Protein AF-A0A106EQP1-F1 (afdb_monomer_lite)

Radius of gyration: 44.74 Å; chains: 1; bounding box: 113×114×129 Å

Secondary structure (DSSP, 8-state):
---------------HHHHHHHHHHHHHHHHHHHHHHHHHHHHHHHHHHHHHHHHHHHHHHHHHHHHHHHHHHHHHHHHHHHSHHHHHHHHHHHHHHHHHHHHHHHHHHHHHHHHHHHHHHHHHTT-TTTHHHHHHHHHHHHHHHHHHHHHHHHHHHHHHHHHHHHHHHHHHHHHHHHHHHHHHHTTPPPP-HHHHHHHHTTHHHHHHHHHHHHHHHHHHHH--HHHHHHHHHHHHTS-------------------

Organism: Burkholderia cepacia (NCBI:txid292)

Foldseek 3Di:
DDDDDDDDDDDDDDDPDVVVVVVVVVVVVCVVVVVVVVVVVVVVVVVVVCVVVVVVCVVCVVVVVVVVVVVVVVVVVVVCLVVVLVVLVVVLVVLVVVLVVLVVVLVVLVVVLVVLVVVLVVCCVPPVPPSPVSVVVSVVSVVLSVVLVVLSVQLVVLSVLLVVLSVQLVVQVVVLVVVCVVCVVVVHDHDPCSVVSCVVSVNVVSVVSNVVSVVVNVVSVVPDVVVVVVVVVCVVPPDPDPDDPPDDPDDDDDDDD

Sequence (257 aa):
MSQLSNEEANGSSGSGKVKLVKWAIIIAGVAIAAPAALFILKGVIALVTAGVIGLGAIYLAPVVAMKFANQKVKMIVEEAQANPIETLINQLAEKRQAAQKFADSITAFRTEVKNFENKTELFEKQYPDDAPRFRQQLDTMKQLLSFREGRYKQVQAELKNFASAIDRAKAMWDMSQAAQQMNKLAGRQASDTFEQIKTDVAVDSVMRSVNKAFSEMETSLMDNPEVKQAQQQAVANAPHAPGLDAANPAQLPSKQQ

Structure (mmCIF, N/CA/C/O backbone):
data_AF-A0A106EQP1-F1
#
_entry.id   AF-A0A106EQP1-F1
#
loop_
_atom_site.group_PDB
_atom_site.id
_atom_site.type_symbol
_atom_site.label_atom_id
_atom_site.label_alt_id
_atom_site.label_comp_id
_atom_site.label_asym_id
_atom_site.label_entity_id
_atom_site.label_seq_id
_atom_site.pdbx_PDB_ins_code
_atom_site.Cartn_x
_atom_site.Cartn_y
_atom_site.Cartn_z
_atom_site.occupancy
_atom_site.B_iso_or_equiv
_atom_site.auth_seq_id
_atom_site.auth_comp_id
_atom_site.auth_asym_id
_atom_site.auth_atom_id
_atom_site.pdbx_PDB_model_num
ATOM 1 N N . MET A 1 1 ? -19.928 72.300 -90.924 1.00 35.88 1 MET A N 1
ATOM 2 C CA . MET A 1 1 ? -19.566 73.691 -91.288 1.00 35.88 1 MET A CA 1
ATOM 3 C C . MET A 1 1 ? -19.663 74.557 -90.032 1.00 35.88 1 MET A C 1
ATOM 5 O O . MET A 1 1 ? -20.114 74.029 -89.027 1.00 35.88 1 MET A O 1
ATOM 9 N N . SER A 1 2 ? -19.176 75.801 -90.100 1.00 37.69 2 SER A N 1
ATOM 10 C CA . SER A 1 2 ? -19.319 76.938 -89.154 1.00 37.69 2 SER A CA 1
ATOM 11 C C . SER A 1 2 ? -20.159 76.745 -87.866 1.00 37.69 2 SER A C 1
ATOM 13 O O . SER A 1 2 ? -21.314 76.348 -87.973 1.00 37.69 2 SER A O 1
ATOM 15 N N . GLN A 1 3 ? -19.657 76.945 -86.634 1.00 43.44 3 GLN A N 1
ATOM 16 C CA . GLN A 1 3 ? -19.026 78.132 -85.986 1.00 43.44 3 GLN A CA 1
ATOM 17 C C . GLN A 1 3 ? -19.971 79.310 -85.654 1.00 43.44 3 GLN A C 1
ATOM 19 O O . GLN A 1 3 ? -20.730 79.716 -86.529 1.00 43.44 3 GLN A O 1
ATOM 24 N N . LEU A 1 4 ? -19.757 79.909 -84.459 1.00 38.59 4 LEU A N 1
ATOM 25 C CA . LEU A 1 4 ? -20.242 81.227 -83.957 1.00 38.59 4 LEU A CA 1
ATOM 26 C C . LEU A 1 4 ? -21.767 81.331 -83.637 1.00 38.59 4 LEU A C 1
ATOM 28 O O . LEU A 1 4 ? -22.572 80.709 -84.319 1.00 38.59 4 LEU A O 1
ATOM 32 N N . SER A 1 5 ? -22.263 82.105 -82.646 1.00 41.88 5 SER A N 1
ATOM 33 C CA . SER A 1 5 ? -21.617 82.801 -81.502 1.00 41.88 5 SER A CA 1
ATOM 34 C C . SER A 1 5 ? -22.626 83.314 -80.438 1.00 41.88 5 SER A C 1
ATOM 36 O O . SER A 1 5 ? -23.741 83.664 -80.807 1.00 41.88 5 SER A O 1
ATOM 38 N N . ASN A 1 6 ? -22.146 83.487 -79.190 1.00 41.88 6 ASN A N 1
ATOM 39 C CA . ASN A 1 6 ? -22.559 84.433 -78.113 1.00 41.88 6 ASN A CA 1
ATOM 40 C C . ASN A 1 6 ? -23.989 84.315 -77.472 1.00 41.88 6 ASN A C 1
ATOM 42 O O . ASN A 1 6 ? -24.931 83.942 -78.158 1.00 4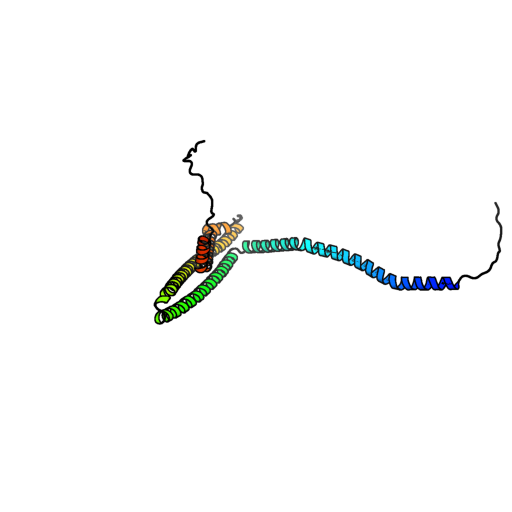1.88 6 ASN A O 1
ATOM 46 N N . GLU A 1 7 ? -24.280 84.511 -76.160 1.00 45.62 7 GLU A N 1
ATOM 47 C CA . GLU A 1 7 ? -23.694 85.295 -75.018 1.00 45.62 7 GLU A CA 1
ATOM 48 C C . GLU A 1 7 ? -24.180 86.772 -74.994 1.00 45.62 7 GLU A C 1
ATOM 50 O O . GLU A 1 7 ? -24.091 87.416 -76.035 1.00 45.62 7 GLU A O 1
ATOM 55 N N . GLU A 1 8 ? -24.730 87.427 -73.945 1.00 46.47 8 GLU A N 1
ATOM 56 C CA . GLU A 1 8 ? -25.118 87.212 -72.507 1.00 46.47 8 GLU A CA 1
ATOM 57 C C . GLU A 1 8 ? -26.301 88.209 -72.185 1.00 46.47 8 GLU A C 1
ATOM 59 O O . GLU A 1 8 ? -26.560 89.079 -73.014 1.00 46.47 8 GLU A O 1
ATOM 64 N N . ALA A 1 9 ? -27.023 88.310 -71.044 1.00 49.72 9 ALA A N 1
ATOM 65 C CA . ALA A 1 9 ? -27.495 87.425 -69.950 1.00 49.72 9 ALA A CA 1
ATOM 66 C C . ALA A 1 9 ? -28.263 88.279 -68.872 1.00 49.72 9 ALA A C 1
ATOM 68 O O . ALA A 1 9 ? -28.764 89.349 -69.206 1.00 49.72 9 ALA A O 1
ATOM 69 N N . ASN A 1 10 ? -28.280 87.854 -67.584 1.00 44.75 10 ASN A N 1
ATOM 70 C CA . ASN A 1 10 ? -28.585 88.634 -66.344 1.00 44.75 10 ASN A CA 1
ATOM 71 C C . ASN A 1 10 ? -30.077 89.011 -66.045 1.00 44.75 10 ASN A C 1
ATOM 73 O O . ASN A 1 10 ? -30.776 89.507 -66.918 1.00 44.75 10 ASN A O 1
ATOM 77 N N . GLY A 1 11 ? -30.652 88.873 -64.828 1.00 43.56 11 GLY A N 1
ATOM 78 C CA . GLY A 1 11 ? -30.218 88.213 -63.573 1.00 43.56 11 GLY A CA 1
ATOM 79 C C . GLY A 1 11 ? -31.047 88.614 -62.317 1.00 43.56 11 GLY A C 1
ATOM 80 O O . GLY A 1 11 ? -32.150 89.134 -62.456 1.00 43.56 11 GLY A O 1
ATOM 81 N N . SER A 1 12 ? -30.484 88.427 -61.100 1.00 39.84 12 SER A N 1
ATOM 82 C CA . SER A 1 12 ? -31.026 88.781 -59.745 1.00 39.84 12 SER A CA 1
ATOM 83 C C . SER A 1 12 ? -32.129 87.866 -59.134 1.00 39.84 12 SER A C 1
ATOM 85 O O . SER A 1 12 ? -32.961 87.351 -59.866 1.00 39.84 12 SER A O 1
ATOM 87 N N . SER A 1 13 ? -32.281 87.638 -57.809 1.00 44.88 13 SER A N 1
ATOM 88 C CA . SER A 1 13 ? -31.348 87.556 -56.650 1.00 44.88 13 SER A CA 1
ATOM 89 C C . SER A 1 13 ? -32.065 86.962 -55.400 1.00 44.88 13 SER A C 1
ATOM 91 O O . SER A 1 13 ? -33.271 87.125 -55.248 1.00 44.88 13 SER A O 1
ATOM 93 N N . GLY A 1 14 ? -31.327 86.337 -54.459 1.00 43.91 14 GLY A N 1
ATOM 94 C CA . GLY A 1 14 ? -31.739 86.227 -53.038 1.00 43.91 14 GLY A CA 1
ATOM 95 C C . GLY A 1 14 ? -32.303 84.895 -52.487 1.00 43.91 14 GLY A C 1
ATOM 96 O O . GLY A 1 14 ? -33.495 84.790 -52.226 1.00 43.91 14 GLY A O 1
ATOM 97 N N . SER A 1 15 ? -31.458 83.897 -52.154 1.00 49.66 15 SER A N 1
ATOM 98 C CA . SER A 1 15 ? -31.890 82.750 -51.299 1.00 49.66 15 SER A CA 1
ATOM 99 C C . SER A 1 15 ? -30.824 82.088 -50.391 1.00 49.66 15 SER A C 1
ATOM 101 O O . SER A 1 15 ? -31.059 81.010 -49.843 1.00 49.66 15 SER A O 1
ATOM 103 N N . GLY A 1 16 ? -29.639 82.691 -50.220 1.00 51.22 16 GLY A N 1
ATOM 104 C CA . GLY A 1 16 ? -28.456 81.991 -49.681 1.00 51.22 16 GLY A CA 1
ATOM 105 C C . GLY A 1 16 ? -28.428 81.700 -48.168 1.00 51.22 16 GLY A C 1
ATOM 106 O O . GLY A 1 16 ? -28.134 80.576 -47.763 1.00 51.22 16 GLY A O 1
ATOM 107 N N . LYS A 1 17 ? -28.712 82.694 -47.310 1.00 53.97 17 LYS A N 1
ATOM 108 C CA . LYS A 1 17 ? -28.310 82.645 -45.883 1.00 53.97 17 LYS A CA 1
ATOM 109 C C . LYS A 1 17 ? -28.978 81.524 -45.067 1.00 53.97 17 LYS A C 1
ATOM 111 O O . LYS A 1 17 ? -28.301 80.859 -44.290 1.00 53.97 17 LYS A O 1
ATOM 116 N N . VAL A 1 18 ? -30.269 81.253 -45.282 1.00 53.97 18 VAL A N 1
ATOM 117 C CA . VAL A 1 18 ? -31.009 80.199 -44.546 1.00 53.97 18 VAL A CA 1
ATOM 118 C C . VAL A 1 18 ? -30.554 78.786 -44.944 1.00 53.97 18 VAL A C 1
ATOM 120 O O . VAL A 1 18 ? -30.570 77.872 -44.120 1.00 53.97 18 VAL A O 1
ATOM 123 N N . LYS A 1 19 ? -30.098 78.598 -46.192 1.00 54.25 19 LYS A N 1
ATOM 124 C CA . LYS A 1 19 ? -29.587 77.305 -46.678 1.00 54.25 19 LYS A CA 1
ATOM 125 C C . LYS A 1 19 ? -28.261 76.944 -45.997 1.00 54.25 19 LYS A C 1
ATOM 127 O O . LYS A 1 19 ? -28.104 75.810 -45.557 1.00 54.25 19 LYS A O 1
ATOM 132 N N . LEU A 1 20 ? -27.349 77.910 -45.847 1.00 57.84 20 LEU A N 1
ATOM 133 C CA . LEU A 1 20 ? -26.037 77.706 -45.212 1.00 57.84 20 LEU A CA 1
ATOM 134 C C . LEU A 1 20 ? -26.139 77.219 -43.757 1.00 57.84 20 LEU A C 1
ATOM 136 O O . LEU A 1 20 ? -25.450 76.271 -43.390 1.00 57.84 20 LEU A O 1
ATOM 140 N N . VAL A 1 21 ? -27.034 77.800 -42.949 1.00 62.31 21 VAL A N 1
ATOM 141 C CA . VAL A 1 21 ? -27.208 77.401 -41.536 1.00 62.31 21 VAL A CA 1
ATOM 142 C C . VAL A 1 21 ? -27.676 75.945 -41.407 1.00 62.31 21 VAL A C 1
ATOM 144 O O . VAL A 1 21 ? -27.172 75.215 -40.556 1.00 62.31 21 VAL A O 1
ATOM 147 N N . LYS A 1 22 ? -28.582 75.482 -42.283 1.00 55.28 22 LYS A N 1
ATOM 148 C CA . LYS A 1 22 ? -29.020 74.074 -42.292 1.00 55.28 22 LYS A CA 1
ATOM 149 C C . LYS A 1 22 ? -27.874 73.109 -42.613 1.00 55.28 22 LYS A C 1
ATOM 151 O O . LYS A 1 22 ? -27.738 72.096 -41.932 1.00 55.28 22 LYS A O 1
ATOM 156 N N . TRP A 1 23 ? -27.035 73.426 -43.601 1.00 57.12 23 TRP A N 1
ATOM 157 C CA . TRP A 1 23 ? -25.883 72.585 -43.945 1.00 57.12 23 TRP A CA 1
ATOM 158 C C . TRP A 1 23 ? -24.814 72.566 -42.845 1.00 57.12 23 TRP A C 1
ATOM 160 O O . TRP A 1 23 ? -24.275 71.500 -42.558 1.00 57.12 23 TRP A O 1
ATOM 170 N N . ALA A 1 24 ? -24.559 73.693 -42.172 1.00 57.50 24 ALA A N 1
ATOM 171 C CA . ALA A 1 24 ? -23.591 73.762 -41.073 1.00 57.50 24 ALA A CA 1
ATOM 172 C C . ALA A 1 24 ? -23.935 72.806 -39.912 1.00 57.50 24 ALA A C 1
ATOM 174 O O . ALA A 1 24 ? -23.058 72.099 -39.419 1.00 57.50 24 ALA A O 1
ATOM 175 N N . ILE A 1 25 ? -25.213 72.728 -39.518 1.00 58.03 25 ILE A N 1
ATOM 176 C CA . ILE A 1 25 ? -25.675 71.831 -38.442 1.00 58.03 25 ILE A CA 1
ATOM 177 C C . ILE A 1 25 ? -25.534 70.354 -38.849 1.00 58.03 25 ILE A C 1
ATOM 179 O O . ILE A 1 25 ? -25.089 69.535 -38.046 1.00 58.03 25 ILE A O 1
ATOM 183 N N . ILE A 1 26 ? -25.855 70.011 -40.102 1.00 56.81 26 ILE A N 1
ATOM 184 C CA . ILE A 1 26 ? -25.709 68.641 -40.624 1.00 56.81 26 ILE A CA 1
ATOM 185 C C . ILE A 1 26 ? -24.230 68.225 -40.648 1.00 56.81 26 ILE A C 1
ATOM 187 O O . ILE A 1 26 ? -23.892 67.138 -40.183 1.00 56.81 26 ILE A O 1
ATOM 191 N N . ILE A 1 27 ? -23.340 69.099 -41.128 1.00 58.84 27 ILE A N 1
ATOM 192 C CA . ILE A 1 27 ? -21.894 68.836 -41.181 1.00 58.84 27 ILE A CA 1
ATOM 193 C C . ILE A 1 27 ? -21.315 68.674 -39.767 1.00 58.84 27 ILE A C 1
ATOM 195 O O . ILE A 1 27 ? -20.552 67.739 -39.535 1.00 58.84 27 ILE A O 1
ATOM 199 N N . ALA A 1 28 ? -21.719 69.511 -38.804 1.00 53.84 28 ALA A N 1
ATOM 200 C CA . ALA A 1 28 ? -21.300 69.378 -37.407 1.00 53.84 28 ALA A CA 1
ATOM 201 C C . ALA A 1 28 ? -21.775 68.057 -36.769 1.00 53.84 28 ALA A C 1
ATOM 203 O O . ALA A 1 28 ? -20.995 67.379 -36.100 1.00 53.84 28 ALA A O 1
ATOM 204 N N . GLY A 1 29 ? -23.025 67.646 -37.020 1.00 49.69 29 GLY A N 1
ATOM 205 C CA . GLY A 1 29 ? -23.554 66.363 -36.547 1.00 49.69 29 GLY A CA 1
ATOM 206 C C . GLY A 1 29 ? -22.799 65.161 -37.125 1.00 49.69 29 GLY A C 1
ATOM 207 O O . GLY A 1 29 ? -22.407 64.259 -36.384 1.00 49.69 29 GLY A O 1
ATOM 208 N N . VAL A 1 30 ? -22.521 65.173 -38.433 1.00 55.62 30 VAL A N 1
ATOM 209 C CA . VAL A 1 30 ? -21.739 64.117 -39.101 1.00 55.62 30 VAL A CA 1
ATOM 210 C C . VAL A 1 30 ? -20.288 64.093 -38.608 1.00 55.62 30 VAL A C 1
ATOM 212 O O . VAL A 1 30 ? -19.755 63.009 -38.384 1.00 55.62 30 VAL A O 1
ATOM 215 N N . ALA A 1 31 ? -19.660 65.247 -38.366 1.00 56.28 31 ALA A N 1
ATOM 216 C CA . ALA A 1 31 ? -18.287 65.325 -37.860 1.00 56.28 31 ALA A CA 1
ATOM 217 C C . ALA A 1 31 ? -18.110 64.695 -36.463 1.00 56.28 31 ALA A C 1
ATOM 219 O O . ALA A 1 31 ? -17.047 64.150 -36.173 1.00 56.28 31 ALA A O 1
ATOM 220 N N . ILE A 1 32 ? -19.148 64.723 -35.618 1.00 57.50 32 ILE A N 1
ATOM 221 C CA . ILE A 1 32 ? -19.138 64.096 -34.284 1.00 57.50 32 ILE A CA 1
ATOM 222 C C . ILE A 1 32 ? -19.543 62.612 -34.359 1.00 57.50 32 ILE A C 1
ATOM 224 O O . ILE A 1 32 ? -18.976 61.778 -33.653 1.00 57.50 32 ILE A O 1
ATOM 228 N N . ALA A 1 33 ? -20.484 62.249 -35.238 1.00 49.72 33 ALA A N 1
ATOM 229 C CA . ALA A 1 33 ? -20.963 60.870 -35.375 1.00 49.72 33 ALA A CA 1
ATOM 230 C C . ALA A 1 33 ? -20.008 59.947 -36.163 1.00 49.72 33 ALA A C 1
ATOM 232 O O . ALA A 1 33 ? -19.901 58.759 -35.850 1.00 49.72 33 ALA A O 1
ATOM 233 N N . ALA A 1 34 ? -19.297 60.461 -37.173 1.00 53.16 34 ALA A N 1
ATOM 234 C CA . ALA A 1 34 ? -18.442 59.652 -38.046 1.00 53.16 34 ALA A CA 1
ATOM 235 C C . ALA A 1 34 ? -17.261 58.963 -37.320 1.00 53.16 34 ALA A C 1
ATOM 237 O O . ALA A 1 34 ? -17.041 57.776 -37.579 1.00 53.16 34 ALA A O 1
ATOM 238 N N . PRO A 1 35 ? -16.540 59.606 -36.374 1.00 55.81 35 PRO A N 1
ATOM 239 C CA . PRO A 1 35 ? -15.536 58.918 -35.561 1.00 55.81 35 PRO A CA 1
ATOM 240 C C . PRO A 1 35 ? -16.131 57.745 -34.773 1.00 55.81 35 PRO A C 1
ATOM 242 O O . PRO A 1 35 ? -15.585 56.643 -34.807 1.00 55.81 35 PRO A O 1
ATOM 245 N N . ALA A 1 36 ? -17.283 57.947 -34.123 1.00 54.19 36 ALA A N 1
ATOM 246 C CA . ALA A 1 36 ? -17.960 56.904 -33.352 1.00 54.19 36 ALA A CA 1
ATOM 247 C C . ALA A 1 36 ? -18.379 55.716 -34.237 1.00 54.19 36 ALA A C 1
ATOM 249 O O . ALA A 1 36 ? -18.139 54.566 -33.871 1.00 54.19 36 ALA A O 1
ATOM 250 N N . ALA A 1 37 ? -18.915 55.975 -35.434 1.00 56.31 37 ALA A N 1
ATOM 251 C CA . ALA A 1 37 ? -19.264 54.931 -36.398 1.00 56.31 37 ALA A CA 1
ATOM 252 C C . ALA A 1 37 ? -18.045 54.092 -36.839 1.00 56.31 37 ALA A C 1
ATOM 254 O O . ALA A 1 37 ? -18.149 52.871 -36.961 1.00 56.31 37 ALA A O 1
ATOM 255 N N . LEU A 1 38 ? -16.872 54.713 -37.016 1.00 52.53 38 LEU A N 1
ATOM 256 C CA . LEU A 1 38 ? -15.631 54.003 -37.355 1.00 52.53 38 LEU A CA 1
ATOM 257 C C . LEU A 1 38 ? -15.096 53.150 -36.193 1.00 52.53 38 LEU A C 1
ATOM 259 O O . LEU A 1 38 ? -14.584 52.053 -36.436 1.00 52.53 38 LEU A O 1
ATOM 263 N N . PHE A 1 39 ? -15.242 53.605 -34.944 1.00 53.94 39 PHE A N 1
ATOM 264 C CA . PHE A 1 39 ? -14.941 52.782 -33.767 1.00 53.94 39 PHE A CA 1
ATOM 265 C C . PHE A 1 39 ? -15.917 51.609 -33.621 1.00 53.94 39 PHE A C 1
ATOM 267 O O . PHE A 1 39 ? -15.471 50.499 -33.343 1.00 53.94 39 PHE A O 1
ATOM 274 N N . ILE A 1 40 ? -17.214 51.809 -33.881 1.00 52.81 40 ILE A N 1
ATOM 275 C CA . ILE A 1 40 ? -18.220 50.735 -33.860 1.00 52.81 40 ILE A CA 1
ATOM 276 C C . ILE A 1 40 ? -17.926 49.693 -34.948 1.00 52.81 40 ILE A C 1
ATOM 278 O O . ILE A 1 40 ? -17.907 48.502 -34.650 1.00 52.81 40 ILE A O 1
ATOM 282 N N . LEU A 1 41 ? -17.626 50.105 -36.185 1.00 53.59 41 LEU A N 1
ATOM 283 C CA . LEU A 1 41 ? -17.355 49.171 -37.284 1.00 53.59 41 LEU A CA 1
ATOM 284 C C . LEU A 1 41 ? -16.085 48.335 -37.040 1.00 53.59 41 LEU A C 1
ATOM 286 O O . LEU A 1 41 ? -16.103 47.117 -37.221 1.00 53.59 41 LEU A O 1
ATOM 290 N N . LYS A 1 42 ? -15.000 48.959 -36.557 1.00 52.09 42 LYS A N 1
ATOM 291 C CA . LYS A 1 42 ? -13.793 48.229 -36.127 1.00 52.09 42 LYS A CA 1
ATOM 292 C C . LYS A 1 42 ? -14.061 47.350 -34.903 1.00 52.09 42 LYS A C 1
ATOM 294 O O . LYS A 1 42 ? -13.552 46.234 -34.844 1.00 52.09 42 LYS A O 1
ATOM 299 N N . GLY A 1 43 ? -14.883 47.823 -33.966 1.00 46.50 43 GLY A N 1
ATOM 300 C CA . GLY A 1 43 ? -15.316 47.080 -32.786 1.00 46.50 43 GLY A CA 1
ATOM 301 C C . GLY A 1 43 ? -16.073 45.805 -33.148 1.00 46.50 43 GLY A C 1
ATOM 302 O O . GLY A 1 43 ? -15.724 44.745 -32.648 1.00 46.50 43 GLY A O 1
ATOM 303 N N . VAL A 1 44 ? -17.034 45.868 -34.074 1.00 54.56 44 VAL A N 1
ATOM 304 C CA . VAL A 1 44 ? -17.775 44.690 -34.558 1.00 54.56 44 VAL A CA 1
ATOM 305 C C . VAL A 1 44 ? -16.846 43.697 -35.260 1.00 54.56 44 VAL A C 1
ATOM 307 O O . VAL A 1 44 ? -16.930 42.507 -34.978 1.00 54.56 44 VAL A O 1
ATOM 310 N N . ILE A 1 45 ? -15.912 44.151 -36.104 1.00 54.91 45 ILE A N 1
ATOM 311 C CA . ILE A 1 45 ? -14.929 43.254 -36.744 1.00 54.91 45 ILE A CA 1
ATOM 312 C C . ILE A 1 45 ? -14.023 42.590 -35.693 1.00 54.91 45 ILE A C 1
ATOM 314 O O . ILE A 1 45 ? -13.780 41.384 -35.765 1.00 54.91 45 ILE A O 1
ATOM 318 N N . ALA A 1 46 ? -13.563 43.337 -34.686 1.00 51.94 46 ALA A N 1
ATOM 319 C CA . ALA A 1 46 ? -12.768 42.795 -33.586 1.00 51.94 46 ALA A CA 1
ATOM 320 C C . ALA A 1 46 ? -13.568 41.812 -32.712 1.00 51.94 46 ALA A C 1
ATOM 322 O O . ALA A 1 46 ? -13.034 40.775 -32.332 1.00 51.94 46 ALA A O 1
ATOM 323 N N . LEU A 1 47 ? -14.847 42.089 -32.445 1.00 53.78 47 LEU A N 1
ATOM 324 C CA . LEU A 1 47 ? -15.738 41.251 -31.636 1.00 53.78 47 LEU A CA 1
ATOM 325 C C . LEU A 1 47 ? -16.140 39.973 -32.389 1.00 53.78 47 LEU A C 1
ATOM 327 O O . LEU A 1 47 ? -16.136 38.900 -31.798 1.00 53.78 47 LEU A O 1
ATOM 331 N N . VAL A 1 48 ? -16.373 40.039 -33.704 1.00 56.09 48 VAL A N 1
ATOM 332 C CA . VAL A 1 48 ? -16.564 38.851 -34.559 1.00 56.09 48 VAL A CA 1
ATOM 333 C C . VAL A 1 48 ? -15.283 38.017 -34.627 1.00 56.09 48 VAL A C 1
ATOM 335 O O . VAL A 1 48 ? -15.342 36.803 -34.455 1.00 56.09 48 VAL A O 1
ATOM 338 N N . THR A 1 49 ? -14.114 38.643 -34.799 1.00 51.06 49 THR A N 1
ATOM 339 C CA . THR A 1 49 ? -12.826 37.924 -34.841 1.00 51.06 49 THR A CA 1
ATOM 340 C C . THR A 1 49 ? -12.512 37.268 -33.491 1.00 51.06 49 THR A C 1
ATOM 342 O O . THR A 1 49 ? -12.167 36.089 -33.443 1.00 51.06 49 THR A O 1
ATOM 345 N N . ALA A 1 50 ? -12.706 37.985 -32.380 1.00 53.16 50 ALA A N 1
ATOM 346 C CA . ALA A 1 50 ? -12.576 37.445 -31.028 1.00 53.16 50 ALA A CA 1
ATOM 347 C C . ALA A 1 50 ? -13.646 36.386 -30.714 1.00 53.16 50 ALA A C 1
ATOM 349 O O . ALA A 1 50 ? -13.357 35.431 -30.001 1.00 53.16 50 ALA A O 1
ATOM 350 N N . GLY A 1 51 ? -14.850 36.502 -31.278 1.00 46.59 51 GLY A N 1
ATOM 351 C CA . GLY A 1 51 ? -15.912 35.503 -31.180 1.00 46.59 51 GLY A CA 1
ATOM 352 C C . GLY A 1 51 ? -15.551 34.203 -31.896 1.00 46.59 51 GLY A C 1
ATOM 353 O O . GLY A 1 51 ? -15.695 33.131 -31.317 1.00 46.59 51 GLY A O 1
ATOM 354 N N . VAL A 1 52 ? -15.001 34.280 -33.112 1.00 54.78 52 VAL A N 1
ATOM 355 C CA . VAL A 1 52 ? -14.508 33.111 -33.862 1.00 54.78 52 VAL A CA 1
ATOM 356 C C . VAL A 1 52 ? -13.310 32.466 -33.159 1.00 54.78 52 VAL A C 1
ATOM 358 O O . VAL A 1 52 ? -13.284 31.246 -33.009 1.00 54.78 52 VAL A O 1
ATOM 361 N N . ILE A 1 53 ? -12.351 33.256 -32.664 1.00 53.34 53 ILE A N 1
ATOM 362 C CA . ILE A 1 53 ? -11.195 32.739 -31.912 1.00 53.34 53 ILE A CA 1
ATOM 363 C C . ILE A 1 53 ? -11.631 32.152 -30.559 1.00 53.34 53 ILE A C 1
ATOM 365 O O . ILE A 1 53 ? -11.137 31.099 -30.168 1.00 53.34 53 ILE A O 1
ATOM 369 N N . GLY A 1 54 ? -12.581 32.780 -29.862 1.00 48.91 54 GLY A N 1
ATOM 370 C CA . GLY A 1 54 ? -13.111 32.326 -28.575 1.00 48.91 54 GLY A CA 1
ATOM 371 C C . GLY A 1 54 ? -13.951 31.053 -28.685 1.00 48.91 54 GLY A C 1
ATOM 372 O O . GLY A 1 54 ? -13.744 30.117 -27.918 1.00 48.91 54 GLY A O 1
ATOM 373 N N . LEU A 1 55 ? -14.839 30.961 -29.680 1.00 52.50 55 LEU A N 1
ATOM 374 C CA . LEU A 1 55 ? -15.564 29.725 -29.996 1.00 52.50 55 LEU A CA 1
ATOM 375 C C . LEU A 1 55 ? -14.600 28.626 -30.459 1.00 52.50 55 LEU A C 1
ATOM 377 O O . LEU A 1 55 ? -14.712 27.488 -30.008 1.00 52.50 55 LEU A O 1
ATOM 381 N N . GLY A 1 56 ? -13.605 28.973 -31.282 1.00 51.62 56 GLY A N 1
ATOM 382 C CA . GLY A 1 56 ? -12.514 28.074 -31.654 1.00 51.62 56 GLY A CA 1
ATOM 383 C C . GLY A 1 56 ? -11.769 27.538 -30.431 1.00 51.62 56 GLY A C 1
ATOM 384 O O . GLY A 1 56 ? -11.568 26.333 -30.324 1.00 51.62 56 GLY A O 1
ATOM 385 N N . ALA A 1 57 ? -11.436 28.396 -29.464 1.00 50.41 57 ALA A N 1
ATOM 386 C CA . ALA A 1 57 ? -10.814 27.989 -28.209 1.00 50.41 57 ALA A CA 1
ATOM 387 C C . ALA A 1 57 ? -11.728 27.067 -27.385 1.00 50.41 57 ALA A C 1
ATOM 389 O O . ALA A 1 57 ? -11.264 26.028 -26.933 1.00 50.41 57 ALA A O 1
ATOM 390 N N . ILE A 1 58 ? -13.021 27.377 -27.242 1.00 56.25 58 ILE A N 1
ATOM 391 C CA . ILE A 1 58 ? -13.976 26.553 -26.478 1.00 56.25 58 ILE A CA 1
ATOM 392 C C . ILE A 1 58 ? -14.128 25.144 -27.082 1.00 56.25 58 ILE A C 1
ATOM 394 O O . ILE A 1 58 ? -14.123 24.163 -26.340 1.00 56.25 58 ILE A O 1
ATOM 398 N N . TYR A 1 59 ? -14.209 25.020 -28.411 1.00 57.53 59 TYR A N 1
ATOM 399 C CA . TYR A 1 59 ? -14.365 23.720 -29.080 1.00 57.53 59 TYR A CA 1
ATOM 400 C C . TYR A 1 59 ? -13.046 22.954 -29.281 1.00 57.53 59 TYR A C 1
ATOM 402 O O . TYR A 1 59 ? -13.052 21.722 -29.274 1.00 57.53 59 TYR A O 1
ATOM 410 N N . LEU A 1 60 ? -11.904 23.637 -29.433 1.00 51.94 60 LEU A N 1
ATOM 411 C CA . LEU A 1 60 ? -10.601 22.985 -29.627 1.00 51.94 60 LEU A CA 1
ATOM 412 C C . LEU A 1 60 ? -9.856 22.709 -28.315 1.00 51.94 60 LEU A C 1
ATOM 414 O O . LEU A 1 60 ? -9.096 21.743 -28.272 1.00 51.94 60 LEU A O 1
ATOM 418 N N . ALA A 1 61 ? -10.088 23.471 -27.240 1.00 56.12 61 ALA A N 1
ATOM 419 C CA . ALA A 1 61 ? -9.493 23.220 -25.924 1.00 56.12 61 ALA A CA 1
ATOM 420 C C . ALA A 1 61 ? -9.656 21.768 -25.436 1.00 56.12 61 ALA A C 1
ATOM 422 O O . ALA A 1 61 ? -8.632 21.185 -25.079 1.00 56.12 61 ALA A O 1
ATOM 423 N N . PRO A 1 62 ? -10.845 21.123 -25.459 1.00 55.62 62 PRO A N 1
ATOM 424 C CA . PRO A 1 62 ? -10.960 19.725 -25.038 1.00 55.62 62 PRO A CA 1
ATOM 425 C C . PRO A 1 62 ? -10.143 18.772 -25.923 1.00 55.62 62 PRO A C 1
ATOM 427 O O . PRO A 1 62 ? -9.528 17.840 -25.411 1.00 55.62 62 PRO A O 1
ATOM 430 N N . VAL A 1 63 ? -10.064 19.012 -27.236 1.00 59.66 63 VAL A N 1
ATOM 431 C CA . VAL A 1 63 ? -9.312 18.155 -28.174 1.00 59.66 63 VAL A CA 1
ATOM 432 C C . VAL A 1 63 ? -7.799 18.336 -28.019 1.00 59.66 63 VAL A C 1
ATOM 434 O O . VAL A 1 63 ? -7.052 17.357 -28.034 1.00 59.66 63 VAL A O 1
ATOM 437 N N . VAL A 1 64 ? -7.335 19.572 -27.833 1.00 58.47 64 VAL A N 1
ATOM 438 C CA . VAL A 1 64 ? -5.923 19.897 -27.592 1.00 58.47 64 VAL A CA 1
ATOM 439 C C . VAL A 1 64 ? -5.488 19.393 -26.213 1.00 58.47 64 VAL A C 1
ATOM 441 O O . VAL A 1 64 ? -4.448 18.746 -26.113 1.00 58.47 64 VAL A O 1
ATOM 444 N N . ALA A 1 65 ? -6.309 19.579 -25.174 1.00 58.47 65 ALA A N 1
ATOM 445 C CA . ALA A 1 65 ? -6.065 19.029 -23.842 1.00 58.47 65 ALA A CA 1
ATOM 446 C C . ALA A 1 65 ? -6.017 17.493 -23.855 1.00 58.47 65 ALA A C 1
ATOM 448 O O . ALA A 1 65 ? -5.086 16.920 -23.295 1.00 58.47 65 ALA A O 1
ATOM 449 N N . MET A 1 66 ? -6.939 16.816 -24.555 1.00 58.38 66 MET A N 1
ATOM 450 C CA . MET A 1 66 ? -6.879 15.358 -24.739 1.00 58.38 66 MET A CA 1
ATOM 451 C C . MET A 1 66 ? -5.623 14.916 -25.502 1.00 58.38 66 MET A C 1
ATOM 453 O O . MET A 1 66 ? -5.012 13.918 -25.129 1.00 58.38 66 MET A O 1
ATOM 457 N N . LYS A 1 67 ? -5.178 15.652 -26.531 1.00 63.84 67 LYS A N 1
ATOM 458 C CA . LYS A 1 67 ? -3.927 15.322 -27.237 1.00 63.84 67 LYS A CA 1
ATOM 459 C C . LYS A 1 67 ? -2.688 15.506 -26.359 1.00 63.84 67 LYS A C 1
ATOM 461 O O . LYS A 1 67 ? -1.841 14.618 -26.366 1.00 63.84 67 LYS A O 1
ATOM 466 N N . PHE A 1 68 ? -2.603 16.572 -25.561 1.00 64.69 68 PHE A N 1
ATOM 467 C CA . PHE A 1 68 ? -1.512 16.742 -24.594 1.00 64.69 68 PHE A CA 1
ATOM 468 C C . PHE A 1 68 ? -1.571 15.722 -23.451 1.00 64.69 68 PHE A C 1
ATOM 470 O O . PHE A 1 68 ? -0.526 15.220 -23.046 1.00 64.69 68 PHE A O 1
ATOM 477 N N . ALA A 1 69 ? -2.759 15.350 -22.968 1.00 59.53 69 ALA A N 1
ATOM 478 C CA . ALA A 1 69 ? -2.920 14.275 -21.989 1.00 59.53 69 ALA A CA 1
ATOM 479 C C . ALA A 1 69 ? -2.438 12.930 -22.556 1.00 59.53 69 ALA A C 1
ATOM 481 O O . ALA A 1 69 ? -1.628 12.256 -21.925 1.00 59.53 69 ALA A O 1
ATOM 482 N N . ASN A 1 70 ? -2.846 12.584 -23.780 1.00 63.28 70 ASN A N 1
ATOM 483 C CA . ASN A 1 70 ? -2.436 11.345 -24.441 1.00 63.28 70 ASN A CA 1
ATOM 484 C C . ASN A 1 70 ? -0.939 11.338 -24.794 1.00 63.28 70 ASN A C 1
ATOM 486 O O . ASN A 1 70 ? -0.294 10.306 -24.640 1.00 63.28 70 ASN A O 1
ATOM 490 N N . GLN A 1 71 ? -0.354 12.472 -25.202 1.00 65.44 71 GLN A N 1
ATOM 491 C CA . GLN A 1 71 ? 1.100 12.594 -25.374 1.00 65.44 71 GLN A CA 1
ATOM 492 C C . GLN A 1 71 ? 1.848 12.486 -24.042 1.00 65.44 71 GLN A C 1
ATOM 494 O O . GLN A 1 71 ? 2.865 11.806 -23.989 1.00 65.44 71 GLN A O 1
ATOM 499 N N . LYS A 1 72 ? 1.348 13.094 -22.958 1.00 60.47 72 LYS A N 1
ATOM 500 C CA . LYS A 1 72 ? 1.940 12.968 -21.619 1.00 60.47 72 LYS A CA 1
ATOM 501 C C . LYS A 1 72 ? 1.910 11.518 -21.134 1.00 60.47 72 LYS A C 1
ATOM 503 O O . LYS A 1 72 ? 2.938 11.016 -20.699 1.00 60.47 72 LYS A O 1
ATOM 508 N N . VAL A 1 73 ? 0.766 10.839 -21.245 1.00 58.59 73 VAL A N 1
ATOM 509 C CA . VAL A 1 73 ? 0.644 9.408 -20.917 1.00 58.59 73 VAL A CA 1
ATOM 510 C C . VAL A 1 73 ? 1.582 8.581 -21.792 1.00 58.59 73 VAL A C 1
ATOM 512 O O . VAL A 1 73 ? 2.294 7.736 -21.265 1.00 58.59 73 VAL A O 1
ATOM 515 N N . LYS A 1 74 ? 1.653 8.859 -23.100 1.00 65.06 74 LYS A N 1
ATOM 516 C CA . LYS A 1 74 ? 2.576 8.166 -24.001 1.00 65.06 74 LYS A CA 1
ATOM 517 C C . LYS A 1 74 ? 4.044 8.359 -23.588 1.00 65.06 74 LYS A C 1
ATOM 519 O O . LYS A 1 74 ? 4.748 7.364 -23.491 1.00 65.06 74 LYS A O 1
ATOM 524 N N . MET A 1 75 ? 4.489 9.583 -23.298 1.00 60.91 75 MET A N 1
ATOM 525 C CA . MET A 1 75 ? 5.870 9.846 -22.864 1.00 60.91 75 MET A CA 1
ATOM 526 C C . MET A 1 75 ? 6.191 9.166 -21.527 1.00 60.91 75 MET A C 1
ATOM 528 O O . MET A 1 75 ? 7.254 8.575 -21.403 1.00 60.91 75 MET A O 1
ATOM 532 N N . ILE A 1 76 ? 5.257 9.162 -20.567 1.00 58.38 76 ILE A N 1
ATOM 533 C CA . ILE A 1 76 ? 5.408 8.423 -19.299 1.00 58.38 76 ILE A CA 1
ATOM 534 C C . ILE A 1 76 ? 5.509 6.909 -19.549 1.00 58.38 76 ILE A C 1
ATOM 536 O O . ILE A 1 76 ? 6.290 6.229 -18.892 1.00 58.38 76 ILE A O 1
ATOM 540 N N . VAL A 1 77 ? 4.751 6.366 -20.509 1.00 63.06 77 VAL A N 1
ATOM 541 C CA . VAL A 1 77 ? 4.833 4.948 -20.897 1.00 63.06 77 VAL A CA 1
ATOM 542 C C . VAL A 1 77 ? 6.151 4.632 -21.612 1.00 63.06 77 VAL A C 1
ATOM 544 O O . VAL A 1 77 ? 6.746 3.603 -21.315 1.00 63.06 77 VAL A O 1
ATOM 547 N N . GLU A 1 78 ? 6.643 5.500 -22.498 1.00 64.38 78 GLU A N 1
ATOM 548 C CA . GLU A 1 78 ? 7.946 5.336 -23.164 1.00 64.38 78 GLU A CA 1
ATOM 549 C C . GLU A 1 78 ? 9.114 5.444 -22.158 1.00 64.38 78 GLU A C 1
ATOM 551 O O . GLU A 1 78 ? 10.041 4.636 -22.199 1.00 64.38 78 GLU A O 1
ATOM 556 N N . GLU A 1 79 ? 9.042 6.362 -21.189 1.00 59.22 79 GLU A N 1
ATOM 557 C CA . GLU A 1 79 ? 10.017 6.504 -20.096 1.00 59.22 79 GLU A CA 1
ATOM 558 C C . GLU A 1 79 ? 10.005 5.296 -19.140 1.00 59.22 79 GLU A C 1
ATOM 560 O O . GLU A 1 79 ? 11.068 4.800 -18.753 1.00 59.22 79 GLU A O 1
ATOM 565 N N . ALA A 1 80 ? 8.819 4.766 -18.817 1.00 59.09 80 ALA A N 1
ATOM 566 C CA . ALA A 1 80 ? 8.652 3.560 -18.005 1.00 59.09 80 ALA A CA 1
ATOM 567 C C . ALA A 1 80 ? 9.068 2.272 -18.741 1.00 59.09 80 ALA A C 1
ATOM 569 O O . ALA A 1 80 ? 9.566 1.343 -18.109 1.00 59.09 80 ALA A O 1
ATOM 570 N N . GLN A 1 81 ? 8.910 2.211 -20.069 1.00 61.50 81 GLN A N 1
ATOM 571 C CA . GLN A 1 81 ? 9.435 1.122 -20.905 1.00 61.50 81 GLN A CA 1
ATOM 572 C C . GLN A 1 81 ? 10.964 1.172 -21.020 1.00 61.50 81 GLN A C 1
ATOM 574 O O . GLN A 1 81 ? 11.600 0.122 -21.058 1.00 61.50 81 GLN A O 1
ATOM 579 N N . ALA A 1 82 ? 11.562 2.367 -21.026 1.00 71.62 82 ALA A N 1
ATOM 580 C CA . ALA A 1 82 ? 13.013 2.531 -20.963 1.00 71.62 82 ALA A CA 1
ATOM 581 C C . ALA A 1 82 ? 13.588 2.194 -19.571 1.00 71.62 82 ALA A C 1
ATOM 583 O O . ALA A 1 82 ? 14.683 1.642 -19.481 1.00 71.62 82 ALA A O 1
ATOM 584 N N . ASN A 1 83 ? 12.848 2.486 -18.491 1.00 80.62 83 ASN A N 1
ATOM 585 C CA . ASN A 1 83 ? 13.282 2.291 -17.100 1.00 80.62 83 ASN A CA 1
ATOM 586 C C . ASN A 1 83 ? 12.295 1.418 -16.287 1.00 80.62 83 ASN A C 1
ATOM 588 O O . ASN A 1 83 ? 11.702 1.879 -15.300 1.00 80.62 83 ASN A O 1
ATOM 592 N N . PRO A 1 84 ? 12.107 0.137 -16.658 1.00 81.56 84 PRO A N 1
ATOM 593 C CA . PRO A 1 84 ? 11.076 -0.706 -16.055 1.00 81.56 84 PRO A CA 1
ATOM 594 C C . PRO A 1 84 ? 11.375 -1.082 -14.597 1.00 81.56 84 PRO A C 1
ATOM 596 O O . PRO A 1 84 ? 10.466 -1.132 -13.770 1.00 81.56 84 PRO A O 1
ATOM 599 N N . ILE A 1 85 ? 12.648 -1.302 -14.251 1.00 85.38 85 ILE A N 1
ATOM 600 C CA . ILE A 1 85 ? 13.059 -1.654 -12.882 1.00 85.38 85 ILE A CA 1
ATOM 601 C C . ILE A 1 85 ? 12.824 -0.482 -11.918 1.00 85.38 85 ILE A C 1
ATOM 603 O O . ILE A 1 85 ? 12.228 -0.674 -10.861 1.00 85.38 85 ILE A O 1
ATOM 607 N N . GLU A 1 86 ? 13.199 0.741 -12.304 1.00 85.38 86 GLU A N 1
ATOM 608 C CA . GLU A 1 86 ? 12.942 1.945 -11.498 1.00 85.38 86 GLU A CA 1
ATOM 609 C C . GLU A 1 86 ? 11.435 2.220 -11.354 1.00 85.38 86 GLU A C 1
ATOM 611 O O . GLU A 1 86 ? 10.965 2.613 -10.285 1.00 85.38 86 GLU A O 1
ATOM 616 N N . THR A 1 87 ? 10.638 1.921 -12.386 1.00 87.69 87 THR A N 1
ATOM 617 C CA . THR A 1 87 ? 9.168 1.981 -12.309 1.00 87.69 87 THR A CA 1
ATOM 618 C C . THR A 1 87 ? 8.620 1.044 -11.223 1.00 87.69 87 THR A C 1
ATOM 620 O O . THR A 1 87 ? 7.782 1.460 -10.419 1.00 87.69 87 THR A O 1
ATOM 623 N N . LEU A 1 88 ? 9.123 -0.192 -11.130 1.00 86.81 88 LEU A N 1
ATOM 624 C CA . LEU A 1 88 ? 8.726 -1.140 -10.081 1.00 86.81 88 LEU A CA 1
ATOM 625 C C . LEU A 1 88 ? 9.216 -0.718 -8.682 1.00 86.81 88 LEU A C 1
ATOM 627 O O . LEU A 1 88 ? 8.478 -0.865 -7.707 1.00 86.81 88 LEU A O 1
ATOM 631 N N . ILE A 1 89 ? 10.424 -0.153 -8.569 1.00 88.56 89 ILE A N 1
ATOM 632 C CA . ILE A 1 89 ? 10.962 0.390 -7.307 1.00 88.56 89 ILE A CA 1
ATOM 633 C C . ILE A 1 89 ? 10.081 1.540 -6.792 1.00 88.56 89 ILE A C 1
ATOM 635 O O . ILE A 1 89 ? 9.733 1.570 -5.608 1.00 88.56 89 ILE A O 1
ATOM 639 N N . ASN A 1 90 ? 9.651 2.442 -7.678 1.00 89.25 90 ASN A N 1
ATOM 640 C CA . ASN A 1 90 ? 8.745 3.539 -7.336 1.00 89.25 90 ASN A CA 1
ATOM 641 C C . ASN A 1 90 ? 7.363 3.029 -6.885 1.00 89.25 90 ASN A C 1
ATOM 643 O O . ASN A 1 90 ? 6.855 3.477 -5.856 1.00 89.25 90 ASN A O 1
ATOM 647 N N . GLN A 1 91 ? 6.792 2.030 -7.569 1.00 89.12 91 GLN A N 1
ATOM 648 C CA . GLN A 1 91 ? 5.547 1.376 -7.132 1.00 89.12 91 GLN A CA 1
ATOM 649 C C . GLN A 1 91 ? 5.695 0.704 -5.757 1.00 89.12 91 GLN A C 1
ATOM 651 O O . GLN A 1 91 ? 4.806 0.806 -4.911 1.00 89.12 91 GLN A O 1
ATOM 656 N N . LEU A 1 92 ? 6.824 0.041 -5.488 1.00 89.81 92 LEU A N 1
ATOM 657 C CA . LEU A 1 92 ? 7.116 -0.549 -4.179 1.00 89.81 92 LEU A CA 1
ATOM 658 C C . LEU A 1 92 ? 7.202 0.522 -3.077 1.00 89.81 92 LEU A C 1
ATOM 660 O O . LEU A 1 92 ? 6.717 0.291 -1.968 1.00 89.81 92 LEU A O 1
ATOM 664 N N . ALA A 1 93 ? 7.784 1.689 -3.365 1.00 92.56 93 ALA A N 1
ATOM 665 C CA . ALA A 1 93 ? 7.834 2.818 -2.436 1.00 92.56 93 ALA A CA 1
ATOM 666 C C . ALA A 1 93 ? 6.434 3.401 -2.156 1.00 92.56 93 ALA A C 1
ATOM 668 O O . ALA A 1 93 ? 6.071 3.579 -0.991 1.00 92.56 93 ALA A O 1
ATOM 669 N N . GLU A 1 94 ? 5.618 3.610 -3.193 1.00 90.94 94 GLU A N 1
ATOM 670 C CA . GLU A 1 94 ? 4.227 4.070 -3.070 1.00 90.94 94 GLU A CA 1
ATOM 671 C C . GLU A 1 94 ? 3.388 3.104 -2.216 1.00 90.94 94 GLU A C 1
ATOM 673 O O . GLU A 1 94 ? 2.752 3.508 -1.238 1.00 90.94 94 GLU A O 1
ATOM 678 N N . LYS A 1 95 ? 3.437 1.799 -2.520 1.00 88.62 95 LYS A N 1
ATOM 679 C CA . LYS A 1 95 ? 2.692 0.779 -1.769 1.00 88.62 95 LYS A CA 1
ATOM 680 C C . LYS A 1 95 ? 3.191 0.658 -0.322 1.00 88.62 95 LYS A C 1
ATOM 682 O O . LYS A 1 95 ? 2.376 0.502 0.584 1.00 88.62 95 LYS A O 1
ATOM 687 N N . ARG A 1 96 ? 4.495 0.817 -0.052 1.00 94.25 96 ARG A N 1
ATOM 688 C CA . ARG A 1 96 ? 5.020 0.924 1.327 1.00 94.25 96 ARG A CA 1
ATOM 689 C C . ARG A 1 96 ? 4.450 2.142 2.065 1.00 94.25 96 ARG A C 1
ATOM 691 O O . ARG A 1 96 ? 4.045 2.005 3.218 1.00 94.25 96 ARG A O 1
ATOM 698 N N . GLN A 1 97 ? 4.345 3.300 1.411 1.00 94.38 97 GLN A N 1
ATOM 699 C CA . GLN A 1 97 ? 3.728 4.493 2.005 1.00 94.38 97 GLN A CA 1
ATOM 700 C C . GLN A 1 97 ? 2.225 4.290 2.281 1.00 94.38 97 GLN A C 1
ATOM 702 O O . GLN A 1 97 ? 1.721 4.737 3.311 1.00 94.38 97 GLN A O 1
ATOM 707 N N . ALA A 1 98 ? 1.507 3.587 1.400 1.00 87.38 98 ALA A N 1
ATOM 708 C CA . ALA A 1 98 ? 0.107 3.219 1.617 1.00 87.38 98 ALA A CA 1
ATOM 709 C C . ALA A 1 98 ? -0.067 2.255 2.810 1.00 87.38 98 ALA A C 1
ATOM 711 O O . ALA A 1 98 ? -0.958 2.455 3.635 1.00 87.38 98 ALA A O 1
ATOM 712 N N . ALA A 1 99 ? 0.820 1.265 2.960 1.00 91.19 99 ALA A N 1
ATOM 713 C CA . ALA A 1 99 ? 0.819 0.364 4.114 1.00 91.19 99 ALA A CA 1
ATOM 714 C C . ALA A 1 99 ? 1.109 1.090 5.441 1.00 91.19 99 ALA A C 1
ATOM 716 O O . ALA A 1 99 ? 0.492 0.755 6.451 1.00 91.19 99 ALA A O 1
ATOM 717 N N . GLN A 1 100 ? 1.979 2.110 5.446 1.00 94.19 100 GLN A N 1
ATOM 718 C CA . GLN A 1 100 ? 2.197 2.940 6.637 1.00 94.19 100 GLN A CA 1
ATOM 719 C C . GLN A 1 100 ? 0.914 3.680 7.045 1.00 94.19 100 GLN A C 1
ATOM 721 O O . GLN A 1 100 ? 0.493 3.561 8.190 1.00 94.19 100 GLN A O 1
ATOM 726 N N . LYS A 1 101 ? 0.223 4.335 6.099 1.00 89.19 101 LYS A N 1
ATOM 727 C CA . LYS A 1 101 ? -1.066 5.007 6.368 1.00 89.19 101 LYS A CA 1
ATOM 728 C C . LYS A 1 101 ? -2.109 4.050 6.965 1.00 89.19 101 LYS A C 1
ATOM 730 O O . LYS A 1 101 ? -2.891 4.443 7.830 1.00 89.19 101 LYS A O 1
ATOM 735 N N . PHE A 1 102 ? -2.114 2.782 6.541 1.00 88.06 102 PHE A N 1
ATOM 736 C CA . PHE A 1 102 ? -2.977 1.764 7.144 1.00 88.06 102 PHE A CA 1
ATOM 737 C C . PHE A 1 102 ? -2.545 1.403 8.575 1.00 88.06 102 PHE A C 1
ATOM 739 O O . PHE A 1 102 ? -3.400 1.332 9.459 1.00 88.06 102 PHE A O 1
ATOM 746 N N . ALA A 1 103 ? -1.244 1.260 8.843 1.00 91.94 103 ALA A N 1
ATOM 747 C CA . ALA A 1 103 ? -0.712 1.051 10.193 1.00 91.94 103 ALA A CA 1
ATOM 748 C C . ALA A 1 103 ? -1.081 2.197 11.155 1.00 91.94 103 ALA A C 1
ATOM 750 O O . ALA A 1 103 ? -1.479 1.950 12.299 1.00 91.94 103 ALA A O 1
ATOM 751 N N . ASP A 1 104 ? -1.021 3.439 10.671 1.00 90.81 104 ASP A N 1
ATOM 752 C CA . ASP A 1 104 ? -1.437 4.633 11.411 1.00 90.81 104 ASP A CA 1
ATOM 753 C C . ASP A 1 104 ? -2.944 4.566 11.732 1.00 90.81 104 ASP A C 1
ATOM 755 O O . ASP A 1 104 ? -3.352 4.768 12.878 1.00 90.81 104 ASP A O 1
ATOM 759 N N . SER A 1 105 ? -3.777 4.171 10.757 1.00 86.31 105 SER A N 1
ATOM 760 C CA . SER A 1 105 ? -5.229 4.007 10.947 1.00 86.31 105 SER A CA 1
ATOM 761 C C . SER A 1 105 ? -5.601 2.890 11.937 1.00 86.31 105 SER A C 1
ATOM 763 O O . SER A 1 105 ? -6.516 3.061 12.744 1.00 86.31 105 SER A O 1
ATOM 765 N N . ILE A 1 106 ? -4.857 1.775 11.950 1.00 89.06 106 ILE A N 1
ATOM 766 C CA . ILE A 1 106 ? -5.003 0.705 12.951 1.00 89.06 106 ILE A CA 1
ATOM 767 C C . ILE A 1 106 ? -4.626 1.223 14.339 1.00 89.06 106 ILE A C 1
ATOM 769 O O . ILE A 1 106 ? -5.301 0.905 15.316 1.00 89.06 106 ILE A O 1
ATOM 773 N N . THR A 1 107 ? -3.574 2.034 14.438 1.00 93.94 107 THR A N 1
ATOM 774 C CA . THR A 1 107 ? -3.102 2.599 15.710 1.00 93.94 107 THR A CA 1
ATOM 775 C C . THR A 1 107 ? -4.124 3.580 16.295 1.00 93.94 107 THR A C 1
ATOM 777 O O . THR A 1 107 ? -4.441 3.503 17.487 1.00 93.94 107 THR A O 1
ATOM 780 N N . ALA A 1 108 ? -4.723 4.429 15.453 1.00 87.56 108 ALA A N 1
ATOM 781 C CA . ALA A 1 108 ? -5.839 5.292 15.836 1.00 87.56 108 ALA A CA 1
ATOM 782 C C . ALA A 1 108 ? -7.066 4.472 16.284 1.00 87.56 108 ALA A C 1
ATOM 784 O O . ALA A 1 108 ? -7.594 4.691 17.373 1.00 87.56 108 ALA A O 1
ATOM 785 N N . PHE A 1 109 ? -7.473 3.461 15.507 1.00 88.75 109 PHE A N 1
ATOM 786 C CA . PHE A 1 109 ? -8.613 2.608 15.860 1.00 88.75 109 PHE A CA 1
ATOM 787 C C . PHE A 1 109 ? -8.385 1.828 17.166 1.00 88.75 109 PHE A C 1
ATOM 789 O O . PHE A 1 109 ? -9.271 1.783 18.014 1.00 88.75 109 PHE A O 1
ATOM 796 N N . ARG A 1 110 ? -7.181 1.280 17.389 1.00 93.44 110 ARG A N 1
ATOM 797 C CA . ARG A 1 110 ? -6.801 0.610 18.647 1.00 93.44 110 ARG A CA 1
ATOM 798 C C . ARG A 1 110 ? -6.914 1.547 19.851 1.00 93.44 110 ARG A C 1
ATOM 800 O O . ARG A 1 110 ? -7.357 1.114 20.914 1.00 93.44 110 ARG A O 1
ATOM 807 N N . THR A 1 111 ? -6.534 2.813 19.682 1.00 93.19 1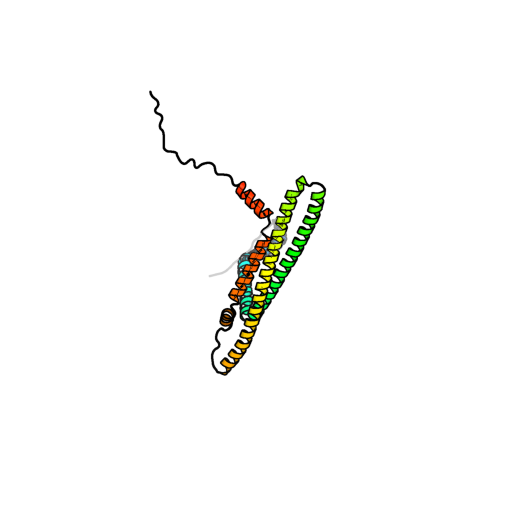11 THR A N 1
ATOM 808 C CA . THR A 1 111 ? -6.655 3.839 20.728 1.00 93.19 111 THR A CA 1
ATOM 809 C C . THR A 1 111 ? -8.116 4.041 21.117 1.00 93.19 111 THR A C 1
ATOM 811 O O . THR A 1 111 ? -8.443 3.958 22.299 1.00 93.19 111 THR A O 1
ATOM 814 N N . GLU A 1 112 ? -9.018 4.183 20.143 1.00 87.50 112 GLU A N 1
ATOM 815 C CA . GLU A 1 112 ? -10.445 4.339 20.444 1.00 87.50 112 GLU A CA 1
ATOM 816 C C . GLU A 1 112 ? -11.102 3.071 21.001 1.00 87.50 112 GLU A C 1
ATOM 818 O O . GLU A 1 112 ? -11.921 3.167 21.914 1.00 87.50 112 GLU A O 1
ATOM 823 N N . VAL A 1 113 ? -10.687 1.874 20.566 1.00 88.94 113 VAL A N 1
ATOM 824 C CA . VAL A 1 113 ? -11.116 0.616 21.206 1.00 88.94 113 VAL A CA 1
ATOM 825 C C . VAL A 1 113 ? -10.704 0.585 22.681 1.00 88.94 113 VAL A C 1
ATOM 827 O O . VAL A 1 113 ? -11.516 0.206 23.526 1.00 88.94 113 VAL A O 1
ATOM 830 N N . LYS A 1 114 ? -9.492 1.043 23.028 1.00 95.81 114 LYS A N 1
ATOM 831 C CA . LYS A 1 114 ? -9.045 1.100 24.429 1.00 95.81 114 LYS A CA 1
ATOM 832 C C . LYS A 1 114 ? -9.739 2.212 25.229 1.00 95.81 114 LYS A C 1
ATOM 834 O O . LYS A 1 114 ? -10.083 1.996 26.391 1.00 95.81 114 LYS A O 1
ATOM 839 N N . ASN A 1 115 ? -10.027 3.361 24.613 1.00 91.44 115 ASN A N 1
ATOM 840 C CA . ASN A 1 115 ? -10.842 4.419 2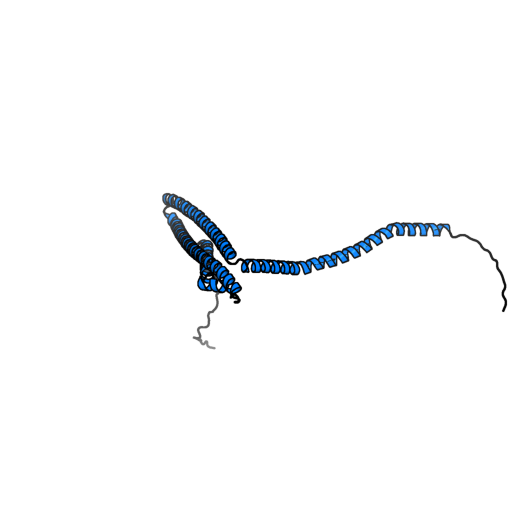5.219 1.00 91.44 115 ASN A CA 1
ATOM 841 C C . ASN A 1 115 ? -12.267 3.930 25.526 1.00 91.44 115 ASN A C 1
ATOM 843 O O . ASN A 1 115 ? -12.812 4.237 26.589 1.00 91.44 115 ASN A O 1
ATOM 847 N N . PHE A 1 116 ? -12.873 3.168 24.612 1.00 90.94 116 PHE A N 1
ATOM 848 C CA . PHE A 1 116 ? -14.208 2.598 24.779 1.00 90.94 116 PHE A CA 1
ATOM 849 C C . PHE A 1 116 ? -14.233 1.462 25.812 1.00 90.94 116 PHE A C 1
ATOM 851 O O . PHE A 1 116 ? -15.164 1.396 26.613 1.00 90.94 116 PHE A O 1
ATOM 858 N N . GLU A 1 117 ? -13.187 0.632 25.874 1.00 94.12 117 GLU A N 1
ATOM 859 C CA . GLU A 1 117 ? -12.999 -0.371 26.931 1.00 94.12 117 GLU A CA 1
ATOM 860 C C . GLU A 1 117 ? -12.982 0.274 28.321 1.00 94.12 117 GLU A C 1
ATOM 862 O O . GLU A 1 117 ? -13.833 -0.042 29.150 1.00 94.12 117 GLU A O 1
ATOM 867 N N . ASN A 1 118 ? -12.107 1.261 28.540 1.00 96.31 118 ASN A N 1
ATOM 868 C CA . ASN A 1 118 ? -11.994 1.965 29.821 1.00 96.31 118 ASN A CA 1
ATOM 869 C C . ASN A 1 118 ? -13.325 2.625 30.249 1.00 96.31 118 ASN A C 1
ATOM 871 O O . ASN A 1 118 ? -13.673 2.628 31.430 1.00 96.31 118 ASN A O 1
ATOM 875 N N . LYS A 1 119 ? -14.089 3.176 29.291 1.00 91.81 119 LYS A N 1
ATOM 876 C CA . LYS A 1 119 ? -15.427 3.743 29.541 1.00 91.81 119 LYS A CA 1
ATOM 877 C C . LYS A 1 119 ? -16.456 2.663 29.884 1.00 91.81 119 LYS A C 1
ATOM 879 O O . LYS A 1 119 ? -17.252 2.868 30.794 1.00 91.81 119 LYS A O 1
ATOM 884 N N . THR A 1 120 ? -16.419 1.518 29.202 1.00 89.94 120 THR A N 1
ATOM 885 C CA . THR A 1 120 ? -17.326 0.383 29.444 1.00 89.94 120 THR A CA 1
ATOM 886 C C . THR A 1 120 ? -17.077 -0.234 30.823 1.00 89.94 120 THR A C 1
ATOM 888 O O . THR A 1 120 ? -18.025 -0.444 31.572 1.00 89.94 120 THR A O 1
ATOM 891 N N . GLU A 1 121 ? -15.811 -0.420 31.215 1.00 95.25 121 GLU A N 1
ATOM 892 C CA . GLU A 1 121 ? -15.426 -0.891 32.555 1.00 95.25 121 GLU A CA 1
ATOM 893 C C . GLU A 1 121 ? -15.863 0.052 33.689 1.00 95.25 121 GLU A C 1
ATOM 895 O O . GLU A 1 121 ? -16.080 -0.397 34.815 1.00 95.25 121 GLU A O 1
ATOM 900 N N . LEU A 1 122 ? -15.929 1.364 33.438 1.00 95.25 122 LEU A N 1
ATOM 901 C CA . LEU A 1 122 ? -16.426 2.341 34.410 1.00 95.25 122 LEU A CA 1
ATOM 902 C C . LEU A 1 122 ? -17.959 2.364 34.448 1.00 95.25 122 LEU A C 1
ATOM 904 O O . LEU A 1 122 ? -18.538 2.422 35.530 1.00 95.25 122 LEU A O 1
ATOM 908 N N . PHE A 1 123 ? -18.603 2.284 33.282 1.00 92.94 123 PHE A N 1
ATOM 909 C CA . PHE A 1 123 ? -20.057 2.246 33.154 1.00 92.94 123 PHE A CA 1
ATOM 910 C C . PHE A 1 123 ? -20.653 0.996 33.815 1.00 92.94 123 PHE A C 1
ATOM 912 O O . PHE A 1 123 ? -21.611 1.112 34.571 1.00 92.94 123 PHE A O 1
ATOM 919 N N . GLU A 1 124 ? -20.047 -0.182 33.630 1.00 94.81 124 GLU A N 1
ATOM 920 C CA . GLU A 1 124 ? -20.500 -1.437 34.250 1.00 94.81 124 GLU A CA 1
ATOM 921 C C . GLU A 1 124 ? -20.516 -1.385 35.786 1.00 94.81 124 GLU A C 1
ATOM 923 O O . GLU A 1 124 ? -21.404 -1.956 36.414 1.00 94.81 124 GLU A O 1
ATOM 928 N N . LYS A 1 125 ? -19.586 -0.643 36.400 1.00 95.62 125 LYS A N 1
ATOM 929 C CA . LYS A 1 125 ? -19.519 -0.457 37.861 1.00 95.62 125 LYS A CA 1
ATOM 930 C C . LYS A 1 125 ? -20.617 0.465 38.411 1.00 95.62 125 LYS A C 1
ATOM 932 O O . LYS A 1 125 ? -20.778 0.535 39.625 1.00 95.62 125 LYS A O 1
ATOM 937 N N . GLN A 1 126 ? -21.326 1.192 37.545 1.00 95.00 126 GLN A N 1
ATOM 938 C CA . GLN A 1 126 ? -22.376 2.152 37.911 1.00 95.00 126 GLN A CA 1
ATOM 939 C C . GLN A 1 126 ? -23.771 1.695 37.453 1.00 95.00 126 GLN A C 1
ATOM 941 O O . GLN A 1 126 ? -24.745 1.898 38.170 1.00 95.00 126 GLN A O 1
ATOM 946 N N . TYR A 1 127 ? -23.855 1.058 36.281 1.00 94.75 127 TYR A N 1
ATOM 947 C CA . TYR A 1 127 ? -25.090 0.655 35.605 1.00 94.75 127 TYR A CA 1
ATOM 948 C C . TYR A 1 127 ? -24.943 -0.779 35.049 1.00 94.75 127 TYR A C 1
ATOM 950 O O . TYR A 1 127 ? -24.851 -0.971 33.831 1.00 94.75 127 TYR A O 1
ATOM 958 N N . PRO A 1 128 ? -24.861 -1.804 35.921 1.00 93.38 128 PRO A N 1
ATOM 959 C CA . PRO A 1 128 ? -24.528 -3.173 35.519 1.00 93.38 128 PRO A CA 1
ATOM 960 C C . PRO A 1 128 ? -25.552 -3.792 34.557 1.00 93.38 128 PRO A C 1
ATOM 962 O O . PRO A 1 128 ? -25.156 -4.533 33.657 1.00 93.38 128 PRO A O 1
ATOM 965 N N . ASP A 1 129 ? -26.836 -3.446 34.691 1.00 94.50 129 ASP A N 1
ATOM 966 C CA . ASP A 1 129 ? -27.927 -3.981 33.862 1.00 94.50 129 ASP A CA 1
ATOM 967 C C . ASP A 1 129 ? -27.909 -3.432 32.421 1.00 94.50 129 ASP A C 1
ATOM 969 O O . ASP A 1 129 ? -28.215 -4.150 31.470 1.00 94.50 129 ASP A O 1
ATOM 973 N N . ASP A 1 130 ? -27.484 -2.175 32.234 1.00 88.81 130 ASP A N 1
ATOM 974 C CA . ASP A 1 130 ? -27.337 -1.522 30.921 1.00 88.81 130 ASP A CA 1
ATOM 975 C C . ASP A 1 130 ? -25.999 -1.852 30.226 1.00 88.81 130 ASP A C 1
ATOM 977 O O . ASP A 1 130 ? -25.828 -1.597 29.030 1.00 88.81 130 ASP A O 1
ATOM 981 N N . ALA A 1 131 ? -25.016 -2.381 30.960 1.00 88.81 131 ALA A N 1
ATOM 982 C CA . ALA A 1 131 ? -23.663 -2.639 30.466 1.00 88.81 131 ALA A CA 1
ATOM 983 C C . ALA A 1 131 ? -23.519 -3.718 29.362 1.00 88.81 131 ALA A C 1
ATOM 985 O O . ALA A 1 131 ? -22.610 -3.573 28.533 1.00 88.81 131 ALA A O 1
ATOM 986 N N . PRO A 1 132 ? -24.344 -4.789 29.278 1.00 92.00 132 PRO A N 1
ATOM 987 C CA . PRO A 1 132 ? -24.152 -5.865 28.300 1.00 92.00 132 PRO A CA 1
ATOM 988 C C . PRO A 1 132 ? -24.111 -5.402 26.836 1.00 92.00 132 PRO A C 1
ATOM 990 O O . PRO A 1 132 ? -23.273 -5.890 26.077 1.00 92.00 132 PRO A O 1
ATOM 993 N N . ARG A 1 133 ? -24.931 -4.414 26.442 1.00 84.12 133 ARG A N 1
ATOM 994 C CA . ARG A 1 133 ? -24.938 -3.883 25.060 1.00 84.12 133 ARG A CA 1
ATOM 995 C C . ARG A 1 133 ? -23.600 -3.243 24.672 1.00 84.12 133 ARG A C 1
ATOM 997 O O . ARG A 1 133 ? -23.122 -3.434 23.557 1.00 84.12 133 ARG A O 1
ATOM 1004 N N . PHE A 1 134 ? -22.971 -2.525 25.604 1.00 86.69 134 PHE A N 1
ATOM 1005 C CA . PHE A 1 134 ? -21.690 -1.858 25.368 1.00 86.69 134 PHE A CA 1
ATOM 1006 C C . PHE A 1 134 ? -20.530 -2.857 25.373 1.00 86.69 134 PHE A C 1
ATOM 1008 O O . PHE A 1 134 ? -19.625 -2.731 24.551 1.00 86.69 134 PHE A O 1
ATOM 1015 N N . ARG A 1 135 ? -20.597 -3.917 26.194 1.00 88.00 135 ARG A N 1
ATOM 1016 C CA . ARG A 1 135 ? -19.657 -5.049 26.107 1.00 88.00 135 ARG A CA 1
ATOM 1017 C C . ARG A 1 135 ? -19.732 -5.765 24.757 1.00 88.00 135 ARG A C 1
ATOM 1019 O O . ARG A 1 135 ? -18.705 -5.930 24.109 1.00 88.00 135 ARG A O 1
ATOM 1026 N N . GLN A 1 136 ? -20.933 -6.089 24.275 1.00 84.75 136 GLN A N 1
ATOM 1027 C CA . GLN A 1 136 ? -21.114 -6.709 22.956 1.00 84.75 136 GLN A CA 1
ATOM 1028 C C . GLN A 1 136 ? -20.568 -5.826 21.817 1.00 84.75 136 GLN A C 1
ATOM 1030 O O . GLN A 1 136 ? -19.929 -6.324 20.885 1.00 84.75 136 GLN A O 1
ATOM 1035 N N . GLN A 1 137 ? -20.764 -4.505 21.902 1.00 82.12 137 GLN A N 1
ATOM 1036 C CA . GLN A 1 137 ? -20.174 -3.549 20.962 1.00 82.12 137 GLN A CA 1
ATOM 1037 C C . GLN A 1 137 ? -18.637 -3.526 21.059 1.00 82.12 137 GLN A C 1
ATOM 1039 O O . GLN A 1 137 ? -17.964 -3.572 20.031 1.00 82.12 137 GLN A O 1
ATOM 1044 N N . LEU A 1 138 ? -18.072 -3.515 22.271 1.00 84.56 138 LEU A N 1
ATOM 1045 C CA . LEU A 1 138 ? -16.626 -3.539 22.505 1.00 84.56 138 LEU A CA 1
ATOM 1046 C C . LEU A 1 138 ? -15.976 -4.797 21.915 1.00 84.56 138 LEU A C 1
ATOM 1048 O O . LEU A 1 138 ? -14.971 -4.690 21.213 1.00 84.56 138 LEU A O 1
ATOM 1052 N N . ASP A 1 139 ? -16.557 -5.972 22.148 1.00 88.00 139 ASP A N 1
ATOM 1053 C CA . ASP A 1 139 ? -16.040 -7.239 21.622 1.00 88.00 139 ASP A CA 1
ATOM 1054 C C . ASP A 1 139 ? -16.117 -7.292 20.090 1.00 88.00 139 ASP A C 1
ATOM 1056 O O . ASP A 1 139 ? -15.175 -7.744 19.435 1.00 88.00 139 ASP A O 1
ATOM 1060 N N . THR A 1 140 ? -17.171 -6.720 19.498 1.00 82.88 140 THR A N 1
ATOM 1061 C CA . THR A 1 140 ? -17.281 -6.540 18.039 1.00 82.88 140 THR A CA 1
ATOM 1062 C C . THR A 1 140 ? -16.150 -5.654 17.494 1.00 82.88 140 THR A C 1
ATOM 1064 O O . THR A 1 140 ? -15.526 -5.983 16.483 1.00 82.88 140 THR A O 1
ATOM 1067 N N . MET A 1 141 ? -15.818 -4.554 18.181 1.00 83.94 141 MET A N 1
ATOM 1068 C CA . MET A 1 141 ? -14.718 -3.669 17.775 1.00 83.94 141 MET A CA 1
ATOM 1069 C C . MET A 1 141 ? -13.333 -4.311 17.981 1.00 83.94 141 MET A C 1
ATOM 1071 O O . MET A 1 141 ? -12.447 -4.126 17.145 1.00 83.94 141 MET A O 1
ATOM 1075 N N . LYS A 1 142 ? -13.147 -5.126 19.030 1.00 91.19 142 LYS A N 1
ATOM 1076 C CA . LYS A 1 142 ? -11.933 -5.940 19.244 1.00 91.19 142 LYS A CA 1
ATOM 1077 C C . LYS A 1 142 ? -11.729 -6.972 18.128 1.00 91.19 142 LYS A C 1
ATOM 1079 O O . LYS A 1 142 ? -10.608 -7.135 17.645 1.00 91.19 142 LYS A O 1
ATOM 1084 N N . GLN A 1 143 ? -12.799 -7.631 17.676 1.00 87.94 143 GLN A N 1
ATOM 1085 C CA . GLN A 1 143 ? -12.751 -8.549 16.532 1.00 87.94 143 GLN A CA 1
ATOM 1086 C C . GLN A 1 143 ? -12.363 -7.817 15.236 1.00 87.94 143 GLN A C 1
ATOM 1088 O O . GLN A 1 143 ? -11.467 -8.273 14.524 1.00 87.94 143 GLN A O 1
ATOM 1093 N N . LEU A 1 144 ? -12.961 -6.650 14.964 1.00 86.81 144 LEU A N 1
ATOM 1094 C CA . LEU A 1 144 ? -12.624 -5.823 13.797 1.00 86.81 144 LEU A CA 1
ATOM 1095 C C . LEU A 1 144 ? -11.170 -5.317 13.832 1.00 86.81 144 LEU A C 1
ATOM 1097 O O . LEU A 1 144 ? -10.496 -5.309 12.800 1.00 86.81 144 LEU A O 1
ATOM 1101 N N . LEU A 1 145 ? -10.656 -4.950 15.011 1.00 86.88 145 LEU A N 1
ATOM 1102 C CA . LEU A 1 145 ? -9.250 -4.582 15.199 1.00 86.88 145 LEU A CA 1
ATOM 1103 C C . LEU A 1 145 ? -8.325 -5.757 14.846 1.00 86.88 145 LEU A C 1
ATOM 1105 O O . LEU A 1 145 ? -7.428 -5.599 14.020 1.00 86.88 145 LEU A O 1
ATOM 1109 N N . SER A 1 146 ? -8.584 -6.942 15.407 1.00 90.56 146 SER A N 1
ATOM 1110 C CA . SER A 1 146 ? -7.812 -8.162 15.129 1.00 90.56 146 SER A CA 1
ATOM 1111 C C . SER A 1 146 ? -7.819 -8.530 13.636 1.00 90.56 146 SER A C 1
ATOM 1113 O O . SER A 1 146 ? -6.776 -8.854 13.061 1.00 90.56 146 SER A O 1
ATOM 1115 N N . PHE A 1 147 ? -8.967 -8.388 12.963 1.00 87.69 147 PHE A N 1
ATOM 1116 C CA . PHE A 1 147 ? -9.085 -8.593 11.517 1.00 87.69 147 PHE A CA 1
ATOM 1117 C C . PHE A 1 147 ? -8.222 -7.608 10.711 1.00 87.69 147 PHE A C 1
ATOM 1119 O O . PHE A 1 147 ? -7.453 -8.038 9.847 1.00 87.69 147 PHE A O 1
ATOM 1126 N N . ARG A 1 148 ? -8.280 -6.304 11.023 1.00 86.94 148 ARG A N 1
ATOM 1127 C CA . ARG A 1 148 ? -7.449 -5.269 10.374 1.00 86.94 148 ARG A CA 1
ATOM 1128 C C . ARG A 1 148 ? -5.951 -5.514 10.606 1.00 86.94 148 ARG A C 1
ATOM 1130 O O . ARG A 1 148 ? -5.166 -5.438 9.662 1.00 86.94 148 ARG A O 1
ATOM 1137 N N . GLU A 1 149 ? -5.552 -5.902 11.818 1.00 92.12 149 GLU A N 1
ATOM 1138 C CA . GLU A 1 149 ? -4.171 -6.303 12.132 1.00 92.12 149 GLU A CA 1
ATOM 1139 C C . GLU A 1 149 ? -3.714 -7.543 11.344 1.00 92.12 149 GLU A C 1
ATOM 1141 O O . GLU A 1 149 ? -2.562 -7.611 10.907 1.00 92.12 149 GLU A O 1
ATOM 1146 N N . GLY A 1 150 ? -4.608 -8.512 11.121 1.00 91.75 150 GLY A N 1
ATOM 1147 C CA . GLY A 1 150 ? -4.368 -9.659 10.243 1.00 91.75 150 GLY A CA 1
ATOM 1148 C C . GLY A 1 150 ? -4.129 -9.241 8.789 1.00 91.75 150 GLY A C 1
ATOM 1149 O O . GLY A 1 150 ? -3.134 -9.648 8.185 1.00 91.75 150 GLY A O 1
ATOM 1150 N N . ARG A 1 151 ? -4.982 -8.360 8.245 1.00 88.81 151 ARG A N 1
ATOM 1151 C CA . ARG A 1 151 ? -4.814 -7.804 6.890 1.00 88.81 151 ARG A CA 1
ATOM 1152 C C . ARG A 1 151 ? -3.522 -7.001 6.740 1.00 88.81 151 ARG A C 1
ATOM 1154 O O . ARG A 1 151 ? -2.867 -7.106 5.707 1.00 88.81 151 ARG A O 1
ATOM 1161 N N . TYR A 1 152 ? -3.089 -6.277 7.773 1.00 92.06 152 TYR A N 1
ATOM 1162 C CA . TYR A 1 152 ? -1.818 -5.547 7.726 1.00 92.06 152 TYR A CA 1
ATOM 1163 C C . TYR A 1 152 ? -0.613 -6.490 7.604 1.00 92.06 152 TYR A C 1
ATOM 1165 O O . TYR A 1 152 ? 0.270 -6.261 6.778 1.00 92.06 152 TYR A O 1
ATOM 1173 N N . LYS A 1 153 ? -0.603 -7.598 8.358 1.00 95.44 153 LYS A N 1
ATOM 1174 C CA . LYS A 1 153 ? 0.445 -8.633 8.267 1.00 95.44 153 LYS A CA 1
ATOM 1175 C C . LYS A 1 153 ? 0.484 -9.291 6.880 1.00 95.44 153 LYS A C 1
ATOM 1177 O O . LYS A 1 153 ? 1.569 -9.520 6.351 1.00 95.44 153 LYS A O 1
ATOM 1182 N N . GLN A 1 154 ? -0.678 -9.533 6.269 1.00 92.81 154 GLN A N 1
ATOM 1183 C CA . GLN A 1 154 ? -0.789 -10.020 4.887 1.00 92.81 154 GLN A CA 1
ATOM 1184 C C . GLN A 1 154 ? -0.185 -9.015 3.887 1.00 92.81 154 GLN A C 1
ATOM 1186 O O . GLN A 1 154 ? 0.662 -9.390 3.081 1.00 92.81 154 GLN A O 1
ATOM 1191 N N . VAL A 1 155 ? -0.535 -7.727 3.986 1.00 92.88 155 VAL A N 1
ATOM 1192 C CA . VAL A 1 155 ? 0.042 -6.661 3.141 1.00 92.88 155 VAL A CA 1
ATOM 1193 C C . VAL A 1 155 ? 1.564 -6.551 3.317 1.00 92.88 155 VAL A C 1
ATOM 1195 O O . VAL A 1 155 ? 2.281 -6.429 2.325 1.00 92.88 155 VAL A O 1
ATOM 1198 N N . GLN A 1 156 ? 2.089 -6.655 4.544 1.00 95.81 156 GLN A N 1
ATOM 1199 C CA . GLN A 1 156 ? 3.540 -6.681 4.784 1.00 95.81 156 GLN A CA 1
ATOM 1200 C C . GLN A 1 156 ? 4.233 -7.882 4.120 1.00 95.81 156 GLN A C 1
ATOM 1202 O O . GLN A 1 156 ? 5.326 -7.724 3.571 1.00 95.81 156 GLN A O 1
ATOM 1207 N N . ALA A 1 157 ? 3.615 -9.068 4.149 1.00 95.75 157 ALA A N 1
ATOM 1208 C CA . ALA A 1 157 ? 4.152 -10.259 3.496 1.00 95.75 157 ALA A CA 1
ATOM 1209 C C . ALA A 1 157 ? 4.221 -10.080 1.970 1.00 95.75 157 ALA A C 1
ATOM 1211 O O . ALA A 1 157 ? 5.287 -10.268 1.384 1.00 95.75 157 ALA A O 1
ATOM 1212 N N . GLU A 1 158 ? 3.143 -9.609 1.336 1.00 92.31 158 GLU A N 1
ATOM 1213 C CA . GLU A 1 158 ? 3.134 -9.366 -0.112 1.00 92.31 158 GLU A CA 1
ATOM 1214 C C . GLU A 1 158 ? 4.099 -8.243 -0.531 1.00 92.31 158 GLU A C 1
ATOM 1216 O O . GLU A 1 158 ? 4.780 -8.365 -1.548 1.00 92.31 158 GLU A O 1
ATOM 1221 N N . LEU A 1 159 ? 4.260 -7.189 0.278 1.00 93.94 159 LEU A N 1
ATOM 1222 C CA . LEU A 1 159 ? 5.282 -6.156 0.048 1.00 93.94 159 LEU A CA 1
ATOM 1223 C C . LEU A 1 159 ? 6.717 -6.698 0.132 1.00 93.94 159 LEU A C 1
ATOM 1225 O O . LEU A 1 159 ? 7.595 -6.225 -0.595 1.00 93.94 159 LEU A O 1
ATOM 1229 N N . LYS A 1 160 ? 6.975 -7.687 0.996 1.00 96.50 160 LYS A N 1
ATOM 1230 C CA . LYS A 1 160 ? 8.271 -8.378 1.068 1.00 96.50 160 LYS A CA 1
ATOM 1231 C C . LYS A 1 160 ? 8.486 -9.284 -0.149 1.00 96.50 160 LYS A C 1
ATOM 1233 O O . LYS A 1 160 ? 9.584 -9.286 -0.706 1.00 96.50 160 LYS A O 1
ATOM 1238 N N . ASN A 1 161 ? 7.446 -9.994 -0.588 1.00 93.62 161 ASN A N 1
ATOM 1239 C CA . ASN A 1 161 ? 7.473 -10.805 -1.808 1.00 93.62 161 ASN A CA 1
ATOM 1240 C C . ASN A 1 161 ? 7.778 -9.928 -3.036 1.00 93.62 161 ASN A C 1
ATOM 1242 O O . ASN A 1 161 ? 8.655 -10.262 -3.830 1.00 93.62 161 ASN A O 1
ATOM 1246 N N . PHE A 1 162 ? 7.114 -8.773 -3.155 1.00 93.19 162 PHE A N 1
ATOM 1247 C CA . PHE A 1 162 ? 7.299 -7.831 -4.263 1.00 93.19 162 PHE A CA 1
ATOM 1248 C C . PHE A 1 162 ? 8.694 -7.207 -4.276 1.00 93.19 162 PHE A C 1
ATOM 1250 O O . PHE A 1 162 ? 9.320 -7.165 -5.330 1.00 93.19 162 PHE A O 1
ATOM 1257 N N . ALA A 1 163 ? 9.230 -6.823 -3.112 1.00 93.62 163 ALA A N 1
ATOM 1258 C CA . ALA A 1 163 ? 10.621 -6.388 -3.003 1.00 93.62 163 ALA A CA 1
ATOM 1259 C C . ALA A 1 163 ? 11.597 -7.462 -3.518 1.00 93.62 163 ALA A C 1
ATOM 1261 O O . ALA A 1 163 ? 12.406 -7.178 -4.395 1.00 93.62 163 ALA A O 1
ATOM 1262 N N . SER A 1 164 ? 11.454 -8.716 -3.072 1.00 93.88 164 SER A N 1
ATOM 1263 C CA . SER A 1 164 ? 12.340 -9.802 -3.514 1.00 93.88 164 SER A CA 1
ATOM 1264 C C . SER A 1 164 ? 12.186 -10.147 -5.004 1.00 93.88 164 SER A C 1
ATOM 1266 O O . SER A 1 164 ? 13.168 -10.519 -5.649 1.00 93.88 164 SER A O 1
ATOM 1268 N N . ALA A 1 165 ? 10.986 -10.000 -5.575 1.00 90.31 165 ALA A N 1
ATOM 1269 C CA . ALA A 1 165 ? 10.767 -10.136 -7.015 1.00 90.31 165 ALA A CA 1
ATOM 1270 C C . ALA A 1 165 ? 11.465 -9.016 -7.809 1.00 90.31 165 ALA A C 1
ATOM 1272 O O . ALA A 1 165 ? 12.064 -9.293 -8.845 1.00 90.31 165 ALA A O 1
ATOM 1273 N N . ILE A 1 166 ? 11.453 -7.779 -7.300 1.00 89.44 166 ILE A N 1
ATOM 1274 C CA . ILE A 1 166 ? 12.154 -6.629 -7.893 1.00 89.44 166 ILE A CA 1
ATOM 1275 C C . ILE A 1 166 ? 13.675 -6.800 -7.809 1.00 89.44 166 ILE A C 1
ATOM 1277 O O . ILE A 1 166 ? 14.355 -6.591 -8.812 1.00 89.44 166 ILE A O 1
ATOM 1281 N N . ASP A 1 167 ? 14.210 -7.250 -6.670 1.00 91.69 167 ASP A N 1
ATOM 1282 C CA . ASP A 1 167 ? 15.647 -7.514 -6.505 1.00 91.69 167 ASP A CA 1
ATOM 1283 C C . ASP A 1 167 ? 16.145 -8.560 -7.524 1.00 91.69 167 ASP A C 1
ATOM 1285 O O . ASP A 1 167 ? 17.193 -8.390 -8.153 1.00 91.69 167 ASP A O 1
ATOM 1289 N N . ARG A 1 168 ? 15.357 -9.624 -7.750 1.00 90.12 168 ARG A N 1
ATOM 1290 C CA . ARG A 1 168 ? 15.636 -10.638 -8.783 1.00 90.12 168 ARG A CA 1
ATOM 1291 C C . ARG A 1 168 ? 15.492 -10.083 -10.199 1.00 90.12 168 ARG A C 1
ATOM 1293 O O . ARG A 1 168 ? 16.365 -10.332 -11.026 1.00 90.12 168 ARG A O 1
ATOM 1300 N N . ALA A 1 169 ? 14.431 -9.321 -10.475 1.00 88.44 169 ALA A N 1
ATOM 1301 C CA . ALA A 1 169 ? 14.212 -8.696 -11.778 1.00 88.44 169 ALA A CA 1
ATOM 1302 C C . ALA A 1 169 ? 15.368 -7.757 -12.153 1.00 88.44 169 ALA A C 1
ATOM 1304 O O . ALA A 1 169 ? 15.832 -7.787 -13.290 1.00 88.44 169 ALA A O 1
ATOM 1305 N N . LYS A 1 170 ? 15.884 -6.986 -11.186 1.00 88.75 170 LYS A N 1
ATOM 1306 C CA . LYS A 1 170 ? 17.066 -6.135 -11.353 1.00 88.75 170 LYS A CA 1
ATOM 1307 C C . LYS A 1 170 ? 18.316 -6.953 -11.674 1.00 88.75 170 LYS A C 1
ATOM 1309 O O . LYS A 1 170 ? 18.960 -6.690 -12.682 1.00 88.75 170 LYS A O 1
ATOM 1314 N N . ALA A 1 171 ? 18.613 -7.989 -10.888 1.00 88.25 171 ALA A N 1
ATOM 1315 C CA . ALA A 1 171 ? 19.768 -8.851 -11.145 1.00 88.25 171 ALA A CA 1
ATOM 1316 C C . ALA A 1 171 ? 19.707 -9.514 -12.537 1.00 88.25 171 ALA A C 1
ATOM 1318 O O . ALA A 1 171 ? 20.714 -9.569 -13.244 1.00 88.25 171 ALA A O 1
ATOM 1319 N N . MET A 1 172 ? 18.525 -9.970 -12.969 1.00 84.75 172 MET A N 1
ATOM 1320 C CA . MET A 1 172 ? 18.344 -10.517 -14.317 1.00 84.75 172 MET A CA 1
ATOM 1321 C C . MET A 1 172 ? 18.450 -9.444 -15.406 1.00 84.75 172 MET A C 1
ATOM 1323 O O . MET A 1 172 ? 19.022 -9.724 -16.456 1.00 84.75 172 MET A O 1
ATOM 1327 N N . TRP A 1 173 ? 17.965 -8.222 -15.172 1.00 86.69 173 TRP A N 1
ATOM 1328 C CA . TRP A 1 173 ? 18.097 -7.087 -16.095 1.00 86.69 173 TRP A CA 1
ATOM 1329 C C . TRP A 1 173 ? 19.559 -6.675 -16.301 1.00 86.69 173 TRP A C 1
ATOM 1331 O O . TRP A 1 173 ? 19.996 -6.510 -17.440 1.00 86.69 173 TRP A O 1
ATOM 1341 N N . ASP A 1 174 ? 20.343 -6.599 -15.226 1.00 85.25 174 ASP A N 1
ATOM 1342 C CA . ASP A 1 174 ? 21.765 -6.245 -15.281 1.00 85.25 174 ASP A CA 1
ATOM 1343 C C . ASP A 1 174 ? 22.578 -7.317 -16.038 1.00 85.25 174 ASP A C 1
ATOM 1345 O O . ASP A 1 174 ? 23.369 -6.997 -16.931 1.00 85.25 174 ASP A O 1
ATOM 1349 N N . MET A 1 175 ? 22.316 -8.607 -15.775 1.00 82.25 175 MET A N 1
ATOM 1350 C CA . MET A 1 175 ? 22.892 -9.718 -16.552 1.00 82.25 175 MET A CA 1
ATOM 1351 C C . MET A 1 175 ? 22.428 -9.714 -18.016 1.00 82.25 175 MET A C 1
ATOM 1353 O O . MET A 1 175 ? 23.214 -10.009 -18.917 1.00 82.25 175 MET A O 1
ATOM 1357 N N . SER A 1 176 ? 21.173 -9.341 -18.272 1.00 82.81 176 SER A N 1
ATOM 1358 C CA . SER A 1 176 ? 20.608 -9.255 -19.622 1.00 82.81 176 SER A CA 1
ATOM 1359 C C . SER A 1 176 ? 21.254 -8.148 -20.443 1.00 82.81 176 SER A C 1
ATOM 1361 O O . SER A 1 176 ? 21.591 -8.377 -21.601 1.00 82.81 176 SER A O 1
ATOM 1363 N N . GLN A 1 177 ? 21.507 -6.974 -19.858 1.00 83.12 177 GLN A N 1
ATOM 1364 C CA . GLN A 1 177 ? 22.244 -5.908 -20.539 1.00 83.12 177 GLN A CA 1
ATOM 1365 C C . GLN A 1 177 ? 23.681 -6.334 -20.872 1.00 83.12 177 GLN A C 1
ATOM 1367 O O . GLN A 1 177 ? 24.136 -6.103 -21.994 1.00 83.12 177 GLN A O 1
ATOM 1372 N N . ALA A 1 178 ? 24.378 -7.019 -19.959 1.00 82.62 178 ALA A N 1
ATOM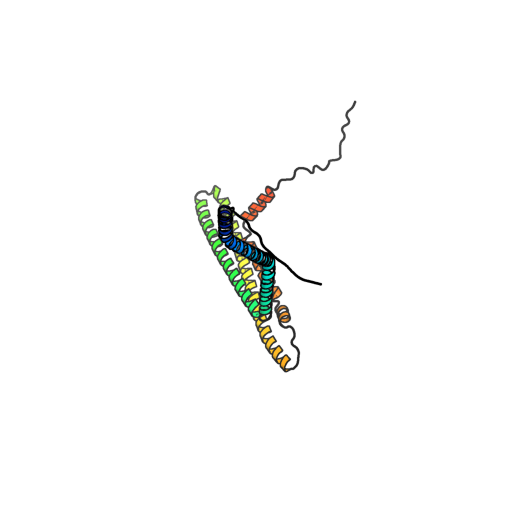 1373 C CA . ALA A 1 178 ? 25.704 -7.575 -20.242 1.00 82.62 178 ALA A CA 1
ATOM 1374 C C . ALA A 1 178 ? 25.664 -8.612 -21.387 1.00 82.62 178 ALA A C 1
ATOM 1376 O O . ALA A 1 178 ? 26.472 -8.551 -22.317 1.00 82.62 178 ALA A O 1
ATOM 1377 N N . ALA A 1 179 ? 24.677 -9.514 -21.381 1.00 80.00 179 ALA A N 1
ATOM 1378 C CA . ALA A 1 179 ? 24.474 -10.496 -22.444 1.00 80.00 179 ALA A CA 1
ATOM 1379 C C . ALA A 1 179 ? 24.094 -9.849 -23.791 1.00 80.00 179 ALA A C 1
ATOM 1381 O O . ALA A 1 179 ? 24.577 -10.283 -24.836 1.00 80.00 179 ALA A O 1
ATOM 1382 N N . GLN A 1 180 ? 23.280 -8.788 -23.798 1.00 82.69 180 GLN A N 1
ATOM 1383 C CA . GLN A 1 180 ? 22.970 -8.015 -25.006 1.00 82.69 180 GLN A CA 1
ATOM 1384 C C . GLN A 1 180 ? 24.211 -7.308 -25.566 1.00 82.69 180 GLN A C 1
ATOM 1386 O O . GLN A 1 180 ? 24.413 -7.323 -26.779 1.00 82.69 180 GLN A O 1
ATOM 1391 N N . GLN A 1 181 ? 25.074 -6.742 -24.714 1.00 80.81 181 GLN A N 1
ATOM 1392 C CA . GLN A 1 181 ? 26.346 -6.152 -25.147 1.00 80.81 181 GLN A CA 1
ATOM 1393 C C . GLN A 1 181 ? 27.260 -7.207 -25.790 1.00 80.81 181 GLN A C 1
ATOM 1395 O O . GLN A 1 181 ? 27.761 -6.983 -26.892 1.00 80.81 181 GLN A O 1
ATOM 1400 N N . MET A 1 182 ? 27.406 -8.388 -25.175 1.00 77.94 182 MET A N 1
ATOM 1401 C CA . MET A 1 182 ? 28.161 -9.502 -25.766 1.00 77.94 182 MET A CA 1
ATOM 1402 C C . MET A 1 182 ? 27.548 -9.999 -27.084 1.00 77.94 182 MET A C 1
ATOM 1404 O O . MET A 1 182 ? 28.270 -10.181 -28.061 1.00 77.94 182 MET A O 1
ATOM 1408 N N . ASN A 1 183 ? 26.223 -10.167 -27.157 1.00 81.19 183 ASN A N 1
ATOM 1409 C CA . ASN A 1 183 ? 25.531 -10.579 -28.383 1.00 81.19 183 ASN A CA 1
ATOM 1410 C C . ASN A 1 183 ? 25.700 -9.552 -29.513 1.00 81.19 183 ASN A C 1
ATOM 1412 O O . ASN A 1 183 ? 25.962 -9.947 -30.648 1.00 81.19 183 ASN A O 1
ATOM 1416 N N . LYS A 1 184 ? 25.640 -8.250 -29.205 1.00 80.50 184 LYS A N 1
ATOM 1417 C CA . LYS A 1 184 ? 25.881 -7.160 -30.163 1.00 80.50 184 LYS A CA 1
ATOM 1418 C C . LYS A 1 184 ? 27.316 -7.172 -30.699 1.00 80.50 184 LYS A C 1
ATOM 1420 O O . LYS A 1 184 ? 27.509 -7.003 -31.900 1.00 80.50 184 LYS A O 1
ATOM 1425 N N . LEU A 1 185 ? 28.309 -7.419 -29.840 1.00 79.88 185 LEU A N 1
ATOM 1426 C CA . LEU A 1 185 ? 29.709 -7.615 -30.250 1.00 79.88 185 LEU A CA 1
ATOM 1427 C C . LEU A 1 185 ? 29.898 -8.896 -31.085 1.00 79.88 185 LEU A C 1
ATOM 1429 O O . LEU A 1 185 ? 30.723 -8.920 -31.991 1.00 79.88 185 LEU A O 1
ATOM 1433 N N . ALA A 1 186 ? 29.098 -9.934 -30.827 1.00 80.38 186 ALA A N 1
ATOM 1434 C CA . ALA A 1 186 ? 29.071 -11.192 -31.577 1.00 80.38 186 ALA A CA 1
ATOM 1435 C C . ALA A 1 186 ? 28.135 -11.181 -32.810 1.00 80.38 186 ALA A C 1
ATOM 1437 O O . ALA A 1 186 ? 27.852 -12.241 -33.370 1.00 80.38 186 ALA A O 1
ATOM 1438 N N . GLY A 1 187 ? 27.625 -10.014 -33.228 1.00 76.94 187 GLY A N 1
ATOM 1439 C CA . GLY A 1 187 ? 26.791 -9.861 -34.428 1.00 76.94 187 GLY A CA 1
ATOM 1440 C C . GLY A 1 187 ? 25.385 -10.475 -34.349 1.00 76.94 187 GLY A C 1
ATOM 1441 O O . GLY A 1 187 ? 24.754 -10.677 -35.384 1.00 76.94 187 GLY A O 1
ATOM 1442 N N . ARG A 1 188 ? 24.880 -10.787 -33.149 1.00 74.31 188 ARG A N 1
ATOM 1443 C CA . ARG A 1 188 ? 23.539 -11.354 -32.925 1.00 74.31 188 ARG A CA 1
ATOM 1444 C C . ARG A 1 188 ? 22.541 -10.278 -32.501 1.00 74.31 188 ARG A C 1
ATOM 1446 O O . ARG A 1 188 ? 22.879 -9.354 -31.763 1.00 74.31 188 ARG A O 1
ATOM 1453 N N . GLN A 1 189 ? 21.291 -10.433 -32.928 1.00 64.69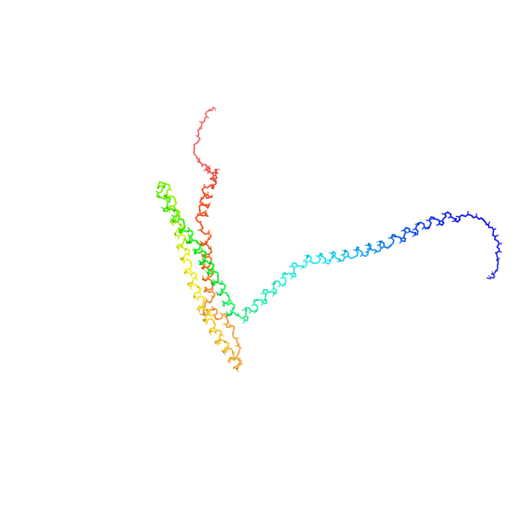 189 G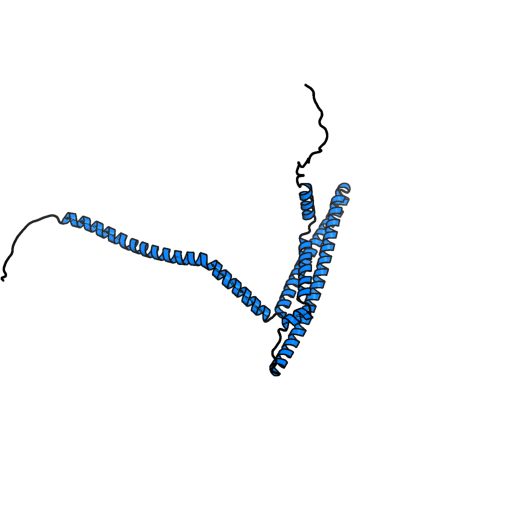LN A N 1
ATOM 1454 C CA . GLN A 1 189 ? 20.204 -9.529 -32.558 1.00 64.69 189 GLN A CA 1
ATOM 1455 C C . GLN A 1 189 ? 19.694 -9.816 -31.135 1.00 64.69 189 GLN A C 1
ATOM 1457 O O . GLN A 1 189 ? 19.631 -10.969 -30.711 1.00 64.69 189 GLN A O 1
ATOM 1462 N N . ALA A 1 190 ? 19.349 -8.761 -30.393 1.00 62.31 190 ALA A N 1
ATOM 1463 C CA . ALA A 1 190 ? 18.807 -8.865 -29.040 1.00 62.31 190 ALA A CA 1
ATOM 1464 C C . ALA A 1 190 ? 17.331 -9.307 -29.045 1.00 62.31 190 ALA A C 1
ATOM 1466 O O . ALA A 1 190 ? 16.560 -8.892 -29.910 1.00 62.31 190 ALA A O 1
ATOM 1467 N N . SER A 1 191 ? 16.945 -10.119 -28.058 1.00 63.97 191 SER A N 1
ATOM 1468 C CA . SER A 1 191 ? 15.556 -10.491 -27.765 1.00 63.97 191 SER A CA 1
ATOM 1469 C C . SER A 1 191 ? 14.918 -9.531 -26.760 1.00 63.97 191 SER A C 1
ATOM 1471 O O . SER A 1 191 ? 15.615 -8.939 -25.935 1.00 63.97 191 SER A O 1
ATOM 1473 N N . ASP A 1 192 ? 13.589 -9.415 -26.784 1.00 69.12 192 ASP A N 1
ATOM 1474 C CA . ASP A 1 192 ? 12.838 -8.622 -25.805 1.00 69.12 192 ASP A CA 1
ATOM 1475 C C . ASP A 1 192 ? 12.952 -9.251 -24.407 1.00 69.12 192 ASP A C 1
ATOM 1477 O O . ASP A 1 192 ? 12.311 -10.255 -24.092 1.00 69.12 192 ASP A O 1
ATOM 1481 N N . THR A 1 193 ? 13.868 -8.715 -23.598 1.00 74.88 193 THR A N 1
ATOM 1482 C CA . THR A 1 193 ? 14.316 -9.394 -22.377 1.00 74.88 193 THR A CA 1
ATOM 1483 C C . THR A 1 193 ? 13.502 -9.002 -21.145 1.00 74.88 193 THR A C 1
ATOM 1485 O O . THR A 1 193 ? 13.509 -9.741 -20.164 1.00 74.88 193 THR A O 1
ATOM 1488 N N . PHE A 1 194 ? 12.762 -7.884 -21.158 1.00 74.12 194 PHE A N 1
ATOM 1489 C CA . PHE A 1 194 ? 11.983 -7.501 -19.974 1.00 74.12 194 PHE A CA 1
ATOM 1490 C C . PHE A 1 194 ? 10.719 -8.354 -19.807 1.00 74.12 194 PHE A C 1
ATOM 1492 O O . PHE A 1 194 ? 10.416 -8.772 -18.692 1.00 74.12 194 PHE A O 1
ATOM 1499 N N . GLU A 1 195 ? 10.025 -8.700 -20.895 1.00 79.94 195 GLU A N 1
ATOM 1500 C CA . GLU A 1 195 ? 8.875 -9.618 -20.830 1.00 79.94 195 GLU A CA 1
ATOM 1501 C C . GLU A 1 195 ? 9.291 -11.044 -20.412 1.00 79.94 195 GLU A C 1
ATOM 1503 O O . GLU A 1 195 ? 8.555 -11.729 -19.695 1.00 79.94 195 GLU A O 1
ATOM 1508 N N . GLN A 1 196 ? 10.512 -11.465 -20.771 1.00 80.94 196 GLN A N 1
ATOM 1509 C CA . GLN A 1 196 ? 11.127 -12.698 -20.261 1.00 80.94 196 GLN A CA 1
ATOM 1510 C C . GLN A 1 196 ? 11.333 -12.604 -18.740 1.00 80.94 196 GLN A C 1
ATOM 1512 O O . GLN A 1 196 ? 10.787 -13.417 -17.999 1.00 80.94 196 GLN A O 1
ATOM 1517 N N . ILE A 1 197 ? 11.975 -11.535 -18.251 1.00 81.94 197 ILE A N 1
ATOM 1518 C CA . ILE A 1 197 ? 12.180 -11.297 -16.811 1.00 81.94 197 ILE A CA 1
ATOM 1519 C C . ILE A 1 197 ? 10.855 -11.265 -16.031 1.00 81.94 197 ILE A C 1
ATOM 1521 O O . ILE A 1 197 ? 10.765 -11.901 -14.981 1.00 81.94 197 ILE A O 1
ATOM 1525 N N . LYS A 1 198 ? 9.807 -10.583 -16.527 1.00 81.38 198 LYS A N 1
ATOM 1526 C CA . LYS A 1 198 ? 8.475 -10.585 -15.883 1.00 81.38 198 LYS A CA 1
ATOM 1527 C C . LYS A 1 198 ? 7.920 -11.993 -15.695 1.00 81.38 198 LYS A C 1
ATOM 1529 O O . LYS A 1 198 ? 7.281 -12.251 -14.675 1.00 81.38 198 LYS A O 1
ATOM 1534 N N . THR A 1 199 ? 8.141 -12.859 -16.682 1.00 83.38 199 THR A N 1
ATOM 1535 C CA . THR A 1 199 ? 7.694 -14.254 -16.685 1.00 83.38 199 THR A CA 1
ATOM 1536 C C . THR A 1 199 ? 8.519 -15.072 -15.691 1.00 83.38 199 THR A C 1
ATOM 1538 O O . THR A 1 199 ? 7.950 -15.686 -14.790 1.00 83.38 199 THR A O 1
ATOM 1541 N N . ASP A 1 200 ? 9.848 -14.996 -15.780 1.00 81.88 200 ASP A N 1
ATOM 1542 C CA . ASP A 1 200 ? 10.789 -15.815 -15.005 1.00 81.88 200 ASP A CA 1
ATOM 1543 C C . ASP A 1 200 ? 10.766 -15.525 -13.492 1.00 81.88 200 ASP A C 1
ATOM 1545 O O . ASP A 1 200 ? 10.922 -16.438 -12.679 1.00 81.88 200 ASP A O 1
ATOM 1549 N N . VAL A 1 201 ? 10.542 -14.266 -13.087 1.00 84.06 201 VAL A N 1
ATOM 1550 C CA . VAL A 1 201 ? 10.399 -13.875 -11.663 1.00 84.06 201 VAL A CA 1
ATOM 1551 C C . VAL A 1 201 ? 8.948 -13.583 -11.256 1.00 84.06 201 VAL A C 1
ATOM 1553 O O . VAL A 1 201 ? 8.696 -13.127 -10.140 1.00 84.06 201 VAL A O 1
ATOM 1556 N N . ALA A 1 202 ? 7.995 -13.859 -12.151 1.00 86.19 202 ALA A N 1
ATOM 1557 C CA . ALA A 1 202 ? 6.550 -13.728 -11.961 1.00 86.19 202 ALA A CA 1
ATOM 1558 C C . ALA A 1 202 ? 6.072 -12.361 -11.413 1.00 86.19 202 ALA A C 1
ATOM 1560 O O . ALA A 1 202 ? 5.107 -12.315 -10.638 1.00 86.19 202 ALA A O 1
ATOM 1561 N N . VAL A 1 203 ? 6.708 -11.244 -11.814 1.00 85.50 203 VAL A N 1
ATOM 1562 C CA . VAL A 1 203 ? 6.406 -9.875 -11.315 1.00 85.50 203 VAL A CA 1
ATOM 1563 C C . VAL A 1 203 ? 4.908 -9.586 -11.366 1.00 85.50 203 VAL A C 1
ATOM 1565 O O . VAL A 1 203 ? 4.323 -9.130 -10.387 1.00 85.50 203 VAL A O 1
ATOM 1568 N N . ASP A 1 204 ? 4.278 -9.922 -12.489 1.00 86.88 204 ASP A N 1
ATOM 1569 C CA . ASP A 1 204 ? 2.853 -9.737 -12.743 1.00 86.88 204 ASP A CA 1
ATOM 1570 C C . ASP A 1 204 ? 1.956 -10.468 -11.736 1.00 86.88 204 ASP A C 1
ATOM 1572 O O . ASP A 1 204 ? 0.909 -9.951 -11.348 1.00 86.88 204 ASP A O 1
ATOM 1576 N N . SER A 1 205 ? 2.360 -11.659 -11.287 1.00 87.31 205 SER A N 1
ATOM 1577 C CA . SER A 1 205 ? 1.626 -12.439 -10.287 1.00 87.31 205 SER A CA 1
ATOM 1578 C C . SER A 1 205 ? 1.786 -11.831 -8.895 1.00 87.31 205 SER A C 1
ATOM 1580 O O . SER A 1 205 ? 0.806 -11.677 -8.165 1.00 87.31 205 SER A O 1
ATOM 1582 N N . VAL A 1 206 ? 3.007 -11.427 -8.534 1.00 88.50 206 VAL A N 1
ATOM 1583 C CA . VAL A 1 206 ? 3.292 -10.811 -7.230 1.00 88.50 206 VAL A CA 1
ATOM 1584 C C . VAL A 1 206 ? 2.631 -9.433 -7.118 1.00 88.50 206 VAL A C 1
ATOM 1586 O O . VAL A 1 206 ? 2.014 -9.131 -6.100 1.00 88.50 206 VAL A O 1
ATOM 1589 N N . MET A 1 207 ? 2.638 -8.629 -8.185 1.00 88.94 207 MET A N 1
ATOM 1590 C CA . MET A 1 207 ? 1.930 -7.345 -8.242 1.00 88.94 207 MET A CA 1
ATOM 1591 C C . MET A 1 207 ? 0.406 -7.520 -8.117 1.00 88.94 207 MET A C 1
ATOM 1593 O O . MET A 1 207 ? -0.245 -6.740 -7.419 1.00 88.94 207 MET A O 1
ATOM 1597 N N . ARG A 1 208 ? -0.182 -8.558 -8.734 1.00 91.94 208 ARG A N 1
ATOM 1598 C CA . ARG A 1 208 ? -1.603 -8.910 -8.537 1.00 91.94 208 ARG A CA 1
ATOM 1599 C C . ARG A 1 208 ? -1.883 -9.335 -7.092 1.00 91.94 208 ARG A C 1
ATOM 1601 O O . ARG A 1 208 ? -2.903 -8.924 -6.548 1.00 91.94 208 ARG A O 1
ATOM 1608 N N . SER A 1 209 ? -0.975 -10.084 -6.461 1.00 89.88 209 SER A N 1
ATOM 1609 C CA . SER A 1 209 ? -1.070 -10.482 -5.047 1.00 89.88 209 SER A CA 1
ATOM 1610 C C . SER A 1 209 ? -1.049 -9.270 -4.105 1.00 89.88 209 SER A C 1
ATOM 1612 O O . SER A 1 209 ? -1.963 -9.101 -3.297 1.00 89.88 209 SER A O 1
ATOM 1614 N N . VAL A 1 210 ? -0.086 -8.353 -4.288 1.00 91.06 210 VAL A N 1
ATOM 1615 C CA . VAL A 1 210 ? -0.021 -7.065 -3.576 1.00 91.06 210 VAL A CA 1
ATOM 1616 C C . VAL A 1 210 ? -1.314 -6.278 -3.767 1.00 91.06 210 VAL A C 1
ATOM 1618 O O . VAL A 1 210 ? -1.947 -5.903 -2.785 1.00 91.06 210 VAL A O 1
ATOM 1621 N N . ASN A 1 211 ? -1.744 -6.044 -5.011 1.00 89.81 211 ASN A N 1
ATOM 1622 C CA . ASN A 1 211 ? -2.947 -5.254 -5.278 1.00 89.81 211 ASN A CA 1
ATOM 1623 C C . ASN A 1 211 ? -4.203 -5.888 -4.662 1.00 89.81 211 ASN A C 1
ATOM 1625 O O . ASN A 1 211 ? -4.990 -5.171 -4.051 1.00 89.81 211 ASN A O 1
ATOM 1629 N N . LYS A 1 212 ? -4.349 -7.219 -4.718 1.00 91.75 212 LYS A N 1
ATOM 1630 C CA . LYS A 1 212 ? -5.425 -7.942 -4.026 1.00 91.75 212 LYS A CA 1
ATOM 1631 C C . LYS A 1 212 ? -5.371 -7.732 -2.508 1.00 91.75 212 LYS A C 1
ATOM 1633 O O . LYS A 1 212 ? -6.402 -7.433 -1.912 1.00 91.75 212 LYS A O 1
ATOM 1638 N N . ALA A 1 213 ? -4.196 -7.851 -1.887 1.00 88.25 213 ALA A N 1
ATOM 1639 C CA . ALA A 1 213 ? -4.038 -7.615 -0.452 1.00 88.25 213 ALA A CA 1
ATOM 1640 C C . ALA A 1 213 ? -4.400 -6.167 -0.067 1.00 88.25 213 ALA A C 1
ATOM 1642 O O . ALA A 1 213 ? -5.057 -5.963 0.951 1.00 88.25 213 ALA A O 1
ATOM 1643 N N . PHE A 1 214 ? -4.060 -5.176 -0.901 1.00 86.19 214 PHE A N 1
ATOM 1644 C CA . PHE A 1 214 ? -4.481 -3.781 -0.718 1.00 86.19 214 PHE A CA 1
ATOM 1645 C C . PHE A 1 214 ? -5.998 -3.578 -0.887 1.00 86.19 214 PHE A C 1
ATOM 1647 O O . PHE A 1 214 ? -6.598 -2.887 -0.072 1.00 86.19 214 PHE A O 1
ATOM 1654 N N . SER A 1 215 ? -6.658 -4.227 -1.850 1.00 88.44 215 SER A N 1
ATOM 1655 C CA . SER A 1 215 ? -8.125 -4.152 -1.971 1.00 88.44 215 SER A CA 1
ATOM 1656 C C . SER A 1 215 ? -8.853 -4.842 -0.805 1.00 88.44 215 SER A C 1
ATOM 1658 O O . SER A 1 215 ? -9.852 -4.327 -0.304 1.00 88.44 215 SER A O 1
ATOM 1660 N N . GLU A 1 216 ? -8.344 -5.978 -0.315 1.00 83.31 216 GLU A N 1
ATOM 1661 C CA . GLU A 1 216 ? -8.859 -6.647 0.893 1.00 83.31 216 GLU A CA 1
ATOM 1662 C C . GLU A 1 216 ? -8.635 -5.794 2.161 1.00 83.31 216 GLU A C 1
ATOM 1664 O O . GLU A 1 216 ? -9.484 -5.764 3.056 1.00 83.31 216 GLU A O 1
ATOM 1669 N N . MET A 1 217 ? -7.521 -5.057 2.218 1.00 86.44 217 MET A N 1
ATOM 1670 C CA . MET A 1 217 ? -7.185 -4.091 3.268 1.00 86.44 217 MET A CA 1
ATOM 1671 C C . MET A 1 217 ? -8.126 -2.873 3.255 1.00 86.44 217 MET A C 1
ATOM 1673 O O . MET A 1 217 ? -8.707 -2.548 4.290 1.00 86.44 217 MET A O 1
ATOM 1677 N N . GLU A 1 218 ? -8.334 -2.240 2.099 1.00 79.81 218 GLU A N 1
ATOM 1678 C CA . GLU A 1 218 ? -9.266 -1.115 1.918 1.00 79.81 218 GLU A CA 1
ATOM 1679 C C . GLU A 1 218 ? -10.705 -1.522 2.257 1.00 79.81 218 GLU A C 1
ATOM 1681 O O . GLU A 1 218 ? -11.389 -0.820 3.002 1.00 79.81 218 GLU A O 1
ATOM 1686 N N . THR A 1 219 ? -11.127 -2.716 1.827 1.00 82.62 219 THR A N 1
ATOM 1687 C CA . THR A 1 219 ? -12.423 -3.290 2.218 1.00 82.62 219 THR A CA 1
ATOM 1688 C C . THR A 1 219 ? -12.531 -3.399 3.744 1.00 82.62 219 THR A C 1
ATOM 1690 O O . THR A 1 219 ? -13.538 -2.990 4.312 1.00 82.62 219 THR A O 1
ATOM 1693 N N . SER A 1 220 ? -11.479 -3.847 4.446 1.00 74.38 220 SER A N 1
ATOM 1694 C CA . SER A 1 220 ? -11.483 -3.941 5.919 1.00 74.38 220 SER A CA 1
ATOM 1695 C C . SER A 1 220 ? -11.587 -2.591 6.651 1.00 74.38 220 SER A C 1
ATOM 1697 O O . SER A 1 220 ? -11.983 -2.559 7.819 1.00 74.38 220 SER A O 1
ATOM 1699 N N . LEU A 1 221 ? -11.276 -1.466 5.992 1.00 70.69 221 LEU A N 1
ATOM 1700 C CA . LEU A 1 221 ? -11.543 -0.120 6.518 1.00 70.69 221 LEU A CA 1
ATOM 1701 C C . LEU A 1 221 ? -13.014 0.278 6.347 1.00 70.69 221 LEU A C 1
ATOM 1703 O O . LEU A 1 221 ? -13.592 0.854 7.266 1.00 70.69 221 LEU A O 1
ATOM 1707 N N . MET A 1 222 ? -13.620 -0.060 5.207 1.00 67.19 222 MET A N 1
ATOM 1708 C CA . MET A 1 222 ? -15.028 0.232 4.901 1.00 67.19 222 MET A CA 1
ATOM 1709 C C . MET A 1 222 ? -16.011 -0.640 5.699 1.00 67.19 222 MET A C 1
ATOM 1711 O O . MET A 1 222 ? -17.140 -0.224 5.953 1.00 67.19 222 MET A O 1
ATOM 1715 N N . ASP A 1 223 ? -15.581 -1.839 6.102 1.00 62.50 223 ASP A N 1
ATOM 1716 C CA . ASP A 1 223 ? -16.398 -2.887 6.724 1.00 62.50 223 ASP A CA 1
ATOM 1717 C C . ASP A 1 223 ? -16.749 -2.605 8.207 1.00 62.50 223 ASP A C 1
ATOM 1719 O O . ASP A 1 223 ? -16.403 -3.359 9.118 1.00 62.50 223 ASP A O 1
ATOM 1723 N N . ASN A 1 224 ? -17.418 -1.477 8.462 1.00 57.50 224 ASN A N 1
ATOM 1724 C CA . ASN A 1 224 ? -17.876 -1.063 9.790 1.00 57.50 224 ASN A CA 1
ATOM 1725 C C . ASN A 1 224 ? -19.160 -1.804 10.221 1.00 57.50 224 ASN A C 1
ATOM 1727 O O . ASN A 1 224 ? -20.041 -2.055 9.392 1.00 57.50 224 ASN A O 1
ATOM 1731 N N . PRO A 1 225 ? -19.343 -2.083 11.530 1.00 57.03 225 PRO A N 1
ATOM 1732 C CA . PRO A 1 225 ? -20.561 -2.719 12.034 1.00 57.03 225 PRO A CA 1
ATOM 1733 C C . PRO A 1 225 ? -21.809 -1.863 11.787 1.00 57.03 225 PRO A C 1
ATOM 1735 O O . PRO A 1 225 ? -22.868 -2.417 11.527 1.00 57.03 225 PRO A O 1
ATOM 1738 N N . GLU A 1 226 ? -21.681 -0.534 11.772 1.00 49.59 226 GLU A N 1
ATOM 1739 C CA . GLU A 1 226 ? -22.763 0.398 11.421 1.00 49.59 226 GLU A CA 1
ATOM 1740 C C . GLU A 1 226 ? -23.228 0.235 9.966 1.00 49.59 226 GLU A C 1
ATOM 1742 O O . GLU A 1 226 ? -24.422 0.299 9.697 1.00 49.59 226 GLU A O 1
ATOM 1747 N N . VAL A 1 227 ? -22.317 -0.059 9.027 1.00 53.62 227 VAL A N 1
ATOM 1748 C CA . VAL A 1 227 ? -22.671 -0.327 7.620 1.00 53.62 227 VAL A CA 1
ATOM 1749 C C . VAL A 1 227 ? -23.403 -1.663 7.503 1.00 53.62 227 VAL A C 1
ATOM 1751 O O . VAL A 1 227 ? -24.404 -1.750 6.797 1.00 53.62 227 VAL A O 1
ATOM 1754 N N . LYS A 1 228 ? -22.973 -2.690 8.249 1.00 56.38 228 LYS A N 1
ATOM 1755 C CA . LYS A 1 228 ? -23.684 -3.978 8.315 1.00 56.38 228 LYS A CA 1
ATOM 1756 C C . LYS A 1 228 ? -25.046 -3.859 8.992 1.00 56.38 228 LYS A C 1
ATOM 1758 O O . LYS A 1 228 ? -26.001 -4.446 8.500 1.00 56.38 228 LYS A O 1
ATOM 1763 N N . GLN A 1 229 ? -25.165 -3.068 10.056 1.00 56.16 229 GLN A N 1
ATOM 1764 C CA . GLN A 1 229 ? -26.444 -2.778 10.706 1.00 56.16 229 GLN A CA 1
ATOM 1765 C C . GLN A 1 229 ? -27.366 -1.973 9.786 1.00 56.16 229 GLN A C 1
ATOM 1767 O O . GLN A 1 229 ? -28.531 -2.332 9.661 1.00 56.16 229 GLN A O 1
ATOM 1772 N N . ALA A 1 230 ? -26.861 -0.966 9.067 1.00 53.94 230 ALA A N 1
ATOM 1773 C CA . ALA A 1 230 ? -27.634 -0.221 8.075 1.00 53.94 230 ALA A CA 1
ATOM 1774 C C . ALA A 1 230 ? -28.086 -1.110 6.902 1.00 53.94 230 ALA A C 1
ATOM 1776 O O . ALA A 1 230 ? -29.231 -1.013 6.472 1.00 53.94 230 ALA A O 1
ATOM 1777 N N . GLN A 1 231 ? -27.239 -2.026 6.421 1.00 55.16 231 GLN A N 1
ATOM 1778 C CA . GLN A 1 231 ? -27.614 -3.022 5.408 1.00 55.16 231 GLN A CA 1
ATOM 1779 C C . GLN A 1 231 ? -28.661 -4.012 5.939 1.00 55.16 231 GLN A C 1
ATOM 1781 O O . GLN A 1 231 ? -29.650 -4.275 5.261 1.00 55.16 231 GLN A O 1
ATOM 1786 N N . GLN A 1 232 ? -28.499 -4.525 7.160 1.00 58.09 232 GLN A N 1
ATOM 1787 C CA . GLN A 1 232 ? -29.463 -5.428 7.800 1.00 58.09 232 GLN A CA 1
ATOM 1788 C C . GLN A 1 232 ? -30.806 -4.732 8.065 1.00 58.09 232 GLN A C 1
ATOM 1790 O O . GLN A 1 232 ? -31.853 -5.324 7.824 1.00 58.09 232 GLN A O 1
ATOM 1795 N N . GLN A 1 233 ? -30.794 -3.462 8.476 1.00 55.47 233 GLN A N 1
ATOM 1796 C CA . GLN A 1 233 ? -31.994 -2.636 8.635 1.00 55.47 233 GLN A CA 1
ATOM 1797 C C . GLN A 1 233 ? -32.634 -2.289 7.285 1.00 55.47 233 GLN A C 1
ATOM 1799 O O . GLN A 1 233 ? -33.854 -2.298 7.189 1.00 55.47 233 GLN A O 1
ATOM 1804 N N . ALA A 1 234 ? -31.857 -2.043 6.226 1.00 56.25 234 ALA A N 1
ATOM 1805 C CA . ALA A 1 234 ? -32.385 -1.830 4.876 1.00 56.25 234 ALA A CA 1
ATOM 1806 C C . ALA A 1 234 ? -33.022 -3.103 4.288 1.00 56.25 234 ALA A C 1
ATOM 1808 O O . ALA A 1 234 ? -34.035 -3.014 3.601 1.00 56.25 234 ALA A O 1
ATOM 1809 N N . VAL A 1 235 ? -32.471 -4.284 4.591 1.00 59.91 235 VAL A N 1
ATOM 1810 C CA . VAL A 1 235 ? -33.059 -5.583 4.221 1.00 59.91 235 VAL A CA 1
ATOM 1811 C C . VAL A 1 235 ? -34.299 -5.902 5.068 1.00 59.91 235 VAL A C 1
ATOM 1813 O O . VAL A 1 235 ? -35.279 -6.403 4.530 1.00 59.91 235 VAL A O 1
ATOM 1816 N N . ALA A 1 236 ? -34.306 -5.570 6.364 1.00 56.09 236 ALA A N 1
ATOM 1817 C CA . ALA A 1 236 ? -35.469 -5.759 7.238 1.00 56.09 236 ALA A CA 1
ATOM 1818 C C . ALA A 1 236 ? -36.622 -4.782 6.935 1.00 56.09 236 ALA A C 1
ATOM 1820 O O . ALA A 1 236 ? -37.786 -5.164 7.012 1.00 56.09 236 ALA A O 1
ATOM 1821 N N . ASN A 1 237 ? -36.302 -3.543 6.550 1.00 50.94 237 ASN A N 1
ATOM 1822 C CA . ASN A 1 237 ? -37.266 -2.518 6.138 1.00 50.94 237 ASN A CA 1
ATOM 1823 C C . ASN A 1 237 ? -37.599 -2.574 4.635 1.00 50.94 237 ASN A C 1
ATOM 1825 O O . ASN A 1 237 ? -38.305 -1.696 4.135 1.00 50.94 237 ASN A O 1
ATOM 1829 N N . ALA A 1 238 ? -37.111 -3.580 3.900 1.00 45.38 238 ALA A N 1
ATOM 1830 C CA . ALA A 1 238 ? -37.537 -3.813 2.528 1.00 45.38 238 ALA A CA 1
ATOM 1831 C C . ALA A 1 238 ? -39.039 -4.163 2.534 1.00 45.38 238 ALA A C 1
ATOM 1833 O O . ALA A 1 238 ? -39.433 -5.148 3.173 1.00 45.38 238 ALA A O 1
ATOM 1834 N N . PRO A 1 239 ? -39.904 -3.378 1.861 1.00 45.00 239 PRO A N 1
ATOM 1835 C CA . PRO A 1 239 ? -41.339 -3.608 1.914 1.00 45.00 239 PRO A CA 1
ATOM 1836 C C . PRO A 1 239 ? -41.656 -4.978 1.317 1.00 45.00 239 PRO A C 1
ATOM 1838 O O . PRO A 1 239 ? -41.374 -5.238 0.146 1.00 45.00 239 PRO A O 1
ATOM 1841 N N . HIS A 1 240 ? -42.259 -5.853 2.123 1.00 48.16 240 HIS A N 1
ATOM 1842 C CA . HIS A 1 240 ? -42.830 -7.101 1.632 1.00 48.16 240 HIS A CA 1
ATOM 1843 C C . HIS A 1 240 ? -43.924 -6.743 0.625 1.00 48.16 240 HIS A C 1
ATOM 1845 O O . HIS A 1 240 ? -44.968 -6.226 1.017 1.00 48.16 240 HIS A O 1
ATOM 1851 N N . ALA A 1 241 ? -43.667 -6.968 -0.665 1.00 38.97 241 ALA A N 1
ATOM 1852 C CA . ALA A 1 241 ? -44.602 -6.631 -1.729 1.00 38.97 241 ALA A CA 1
ATOM 1853 C C . ALA A 1 241 ? -45.888 -7.469 -1.576 1.00 38.97 241 ALA A C 1
ATOM 1855 O O . ALA A 1 241 ? -45.826 -8.693 -1.722 1.00 38.97 241 ALA A O 1
ATOM 1856 N N . PRO A 1 242 ? -47.049 -6.857 -1.275 1.00 44.31 242 PRO A N 1
ATOM 1857 C CA . PRO A 1 242 ? -48.283 -7.604 -1.106 1.00 44.31 242 PRO A CA 1
ATOM 1858 C C . PRO A 1 242 ? -48.898 -7.884 -2.481 1.00 44.31 242 PRO A C 1
ATOM 1860 O O . PRO A 1 242 ? -49.247 -6.952 -3.204 1.00 44.31 242 PRO A O 1
ATOM 1863 N N . GLY A 1 243 ? -49.061 -9.163 -2.828 1.00 44.81 243 GLY A N 1
ATOM 1864 C CA . GLY A 1 243 ? -49.860 -9.573 -3.986 1.00 44.81 243 GLY A CA 1
ATOM 1865 C C . GLY A 1 243 ? -49.174 -10.516 -4.971 1.00 44.81 243 GLY A C 1
ATOM 1866 O O . GLY A 1 243 ? -48.868 -10.122 -6.092 1.00 44.81 243 GLY A O 1
ATOM 1867 N N . LEU A 1 244 ? -49.058 -11.792 -4.594 1.00 39.97 244 LEU A N 1
ATOM 1868 C CA . LEU A 1 244 ? -49.188 -12.919 -5.528 1.00 39.97 244 LEU A CA 1
ATOM 1869 C C . LEU A 1 244 ? -49.976 -14.059 -4.859 1.00 39.97 244 LEU A C 1
ATOM 1871 O O . LEU A 1 244 ? -49.489 -15.179 -4.718 1.00 39.97 244 LEU A O 1
ATOM 1875 N N . ASP A 1 245 ? -51.226 -13.774 -4.479 1.00 42.25 245 ASP A N 1
ATOM 1876 C CA . ASP A 1 245 ? -52.233 -14.802 -4.171 1.00 42.25 245 ASP A CA 1
ATOM 1877 C C . ASP A 1 245 ? -52.642 -15.531 -5.462 1.00 42.25 245 ASP A C 1
ATOM 1879 O O . ASP A 1 245 ? -53.709 -15.322 -6.046 1.00 42.25 245 ASP A O 1
ATOM 1883 N N . ALA A 1 246 ? -51.735 -16.374 -5.955 1.00 40.28 246 ALA A N 1
ATOM 1884 C CA . ALA A 1 246 ? -51.881 -17.126 -7.190 1.00 40.28 246 ALA A CA 1
ATOM 1885 C C . ALA A 1 246 ? -52.809 -18.342 -7.003 1.00 40.28 246 ALA A C 1
ATOM 1887 O O . ALA A 1 246 ? -52.357 -19.478 -6.919 1.00 40.28 246 ALA A O 1
ATOM 1888 N N . ALA A 1 247 ? -54.114 -18.061 -6.967 1.00 39.56 247 ALA A N 1
ATOM 1889 C CA . ALA A 1 247 ? -55.228 -18.960 -7.287 1.00 39.56 247 ALA A CA 1
ATOM 1890 C C . ALA A 1 247 ? -55.173 -20.403 -6.727 1.00 39.56 247 ALA A C 1
ATOM 1892 O O . ALA A 1 247 ? -54.660 -21.318 -7.367 1.00 39.56 247 ALA A O 1
ATOM 1893 N N . ASN A 1 248 ? -55.873 -20.644 -5.613 1.00 41.72 248 ASN A N 1
ATOM 1894 C CA . ASN A 1 248 ? -56.345 -21.986 -5.244 1.00 41.72 248 ASN A CA 1
ATOM 1895 C C . ASN A 1 248 ? -57.555 -22.382 -6.130 1.00 41.72 248 ASN A C 1
ATOM 1897 O O . ASN A 1 248 ? -58.610 -21.755 -5.999 1.00 41.72 248 ASN A O 1
ATOM 1901 N N . PRO A 1 249 ? -57.466 -23.397 -7.013 1.00 48.62 249 PRO A N 1
ATOM 1902 C CA . PRO A 1 249 ? -58.497 -23.682 -8.008 1.00 48.62 249 PRO A CA 1
ATOM 1903 C C . PRO A 1 249 ? -59.494 -24.757 -7.534 1.00 48.62 249 PRO A C 1
ATOM 1905 O O . PRO A 1 249 ? -59.685 -25.772 -8.206 1.00 48.62 249 PRO A O 1
ATOM 1908 N N . ALA A 1 250 ? -60.138 -24.566 -6.376 1.00 48.41 250 ALA A N 1
ATOM 1909 C CA . ALA A 1 250 ? -61.131 -25.519 -5.871 1.00 48.41 250 ALA A CA 1
ATOM 1910 C C . ALA A 1 250 ? -62.284 -24.874 -5.078 1.00 48.41 250 ALA A C 1
ATOM 1912 O O . ALA A 1 250 ? -62.050 -24.205 -4.077 1.00 48.41 250 ALA A O 1
ATOM 1913 N N . GLN A 1 251 ? -63.511 -25.257 -5.473 1.00 41.97 251 GLN A N 1
ATOM 1914 C CA . GLN A 1 251 ? -64.831 -25.105 -4.820 1.00 41.97 251 GLN A CA 1
ATOM 1915 C C . GLN A 1 251 ? -65.761 -24.002 -5.365 1.00 41.97 251 GLN A C 1
ATOM 1917 O O . GLN A 1 251 ? -65.728 -22.844 -4.960 1.00 41.97 251 GLN A O 1
ATOM 1922 N N . LEU A 1 252 ? -66.689 -24.435 -6.228 1.00 43.69 252 LEU A N 1
ATOM 1923 C CA . LEU A 1 252 ? -67.946 -23.749 -6.541 1.00 43.69 252 LEU A CA 1
ATOM 1924 C C . LEU A 1 252 ? -69.026 -24.150 -5.517 1.00 43.69 252 LEU A C 1
ATOM 1926 O O . LEU A 1 252 ? -69.322 -25.342 -5.412 1.00 43.69 252 LEU A O 1
ATOM 1930 N N . PRO A 1 253 ? -69.681 -23.200 -4.829 1.00 44.25 253 PRO A N 1
ATOM 1931 C CA . PRO A 1 253 ? -70.950 -23.438 -4.156 1.00 44.25 253 PRO A CA 1
ATOM 1932 C C . PRO A 1 253 ? -72.115 -22.942 -5.027 1.00 44.25 253 PRO A C 1
ATOM 1934 O O . PRO A 1 253 ? -72.320 -21.740 -5.199 1.00 44.25 253 PRO A O 1
ATOM 1937 N N . SER A 1 254 ? -72.906 -23.870 -5.564 1.00 42.72 254 SER A N 1
ATOM 1938 C CA . SER A 1 254 ? -74.147 -23.557 -6.281 1.00 42.72 254 SER A CA 1
ATOM 1939 C C . SER A 1 254 ? -75.129 -22.790 -5.387 1.00 42.72 254 SER A C 1
ATOM 1941 O O . SER A 1 254 ? -75.318 -23.152 -4.224 1.00 42.72 254 SER A O 1
ATOM 1943 N N . LYS A 1 255 ? -75.843 -21.803 -5.941 1.00 39.66 255 LYS A N 1
ATOM 1944 C CA . LYS A 1 255 ? -77.087 -21.294 -5.345 1.00 39.66 255 LYS A CA 1
ATOM 1945 C C . LYS A 1 255 ? -78.232 -21.351 -6.343 1.00 39.66 255 LYS A C 1
ATOM 1947 O O . LYS A 1 255 ? -78.053 -21.082 -7.524 1.00 39.66 255 LYS A O 1
ATOM 1952 N N . GLN A 1 256 ? -79.386 -21.748 -5.824 1.00 42.31 256 GLN A N 1
ATOM 1953 C CA . GLN A 1 256 ? -80.639 -21.882 -6.553 1.00 42.31 256 GLN A CA 1
ATOM 1954 C C . GLN A 1 256 ? -81.265 -20.504 -6.784 1.00 42.31 256 GLN A C 1
ATOM 1956 O O . GLN A 1 256 ? -81.368 -19.725 -5.833 1.00 42.31 256 GLN A O 1
ATOM 1961 N N . GLN A 1 257 ? -81.764 -20.274 -7.995 1.00 37.34 257 GLN A N 1
ATOM 1962 C CA . GLN A 1 257 ? -83.174 -19.967 -8.256 1.00 37.34 257 GLN A CA 1
ATOM 1963 C C . GLN A 1 257 ? -83.521 -20.385 -9.689 1.00 37.34 257 GLN A C 1
ATOM 1965 O O . GLN A 1 257 ? -82.585 -20.403 -10.520 1.00 37.34 257 GLN A O 1
#

pLDDT: mean 71.26, std 18.69, range [35.88, 96.5]